Protein AF-0000000066278705 (afdb_homodimer)

InterPro domains:
  IPR013046 Phage baseplate assembly protein V/Gp45 [TIGR01644] (11-176)
  IPR014462 Phage-associated protein Gp45 [PIRSF012337] (1-181)
  IPR053861 Bacteriophage Mu Gp45, N-terminal [PF06890] (21-86)

Foldseek 3Di:
DVVVCVVCVVVVVLVVQFKFKWKFDDWDPPDPFIWTWTQTPVRDTDGRAGEDDDPPDDDTDPIFMFIWGAVVSDPNHIHTDDGDHPVQDDDDADPPKDWDADSVGFIWIDHPPGDTDGDDPDDDDDDPDDDDDDPDDDDDDPDDDDPDDDDDPDDDDDPFDADVNATPVDWDDPDDPDDTDD/DVVVCVVCVVVVVLVVQFKFKWKFDDWDPPDPFIFTWTQTPVRDTDGRAGEDDDPPDDDTDPIFMFIWGDVVSDPNHIHTDDGDHPVQDDDDADPPKDWDADSVGFIWIDHPPRDTDGDDDDDDDDDPDDDDDDPDDDDDDPDDDDPDDDDDPDDDDDPFDADVNATPVDHDDDPDDDDDDD

Sequence (364 aa):
MQAINRIIAPLKRGLQLLVSRAVVSVVNDAYARQNLQLRLQSEEVADDVERFQNYGHYSVPKAGEAIVVSVGGKRSHLVAVVVDDKSVRPAGLIAGDSVLYHLEGHQLRLTENGEAILSCKKFTIETDTLDCSAQQITFDSPQTTFTGNVDIMGISTATDHQSSGISGKNHDHEERVGKPVPMQAINRIIAPLKRGLQLLVSRAVVSVVNDAYARQNLQLRLQSEEVADDVERFQNYGHYSVPKAGEAIVVSVGGKRSHLVAVVVDDKSVRPAGLIAGDSVLYHLEGHQLRLTENGEAILSCKKFTIETDTLDCSAQQITFDSPQTTFTGNVDIMGISTATDHQSSGISGKNHDHEERVGKPVP

Radius of gyration: 30.63 Å; Cα contacts (8 Å, |Δi|>4): 787; chains: 2; bounding box: 36×111×56 Å

pLDDT: mean 93.61, std 9.92, range [48.94, 98.94]

Secondary structure (DSSP, 8-state):
-HHHHHHHHHHHHHHHTSEEEEEEEEEE-SSSS-EEEEEETTS-EEEEEEEP--TTEEE--SS-EEEEEEGGG-GGGEEEEEEE-TTS---S--TT-EEEE-TTS-EEEEETTTEEEEE-SEEEEE-SEEEEE-SEEEEE-S-EEESSEEEESS-EEEEEEEETTEETTT-B--SSS-PPB-/-HHHHHHHHHHHHHHHTSEEEEEEEEEE-SSSS-EEEEEETTS-EEEEEEEP--TT-----SS-EEEEEEGGG-TTSEEEEEEE-TTS---S--TT-EEEE-TTS-EEEEETTTEEEEE-SEEEEE-SEEEEE-S-EEE--SEEEESS-EEEEEEEEES--EETTEETTT---SS-------

Organism: Haemophilus influenzae (strain ATCC 51907 / DSM 11121 / KW20 / Rd) (NCBI:txid71421)

Nearest PDB structures (foldseek):
  4s37-assembly3_G  TM=6.098E-01  e=6.909E-05  Pseudomonas aeruginosa
  3vto-assembly2_Q  TM=4.516E-01  e=4.448E-04  Muvirus mu
  3vto-assembly2_P  TM=4.626E-01  e=1.037E-03  Muvirus mu
  2oqk-assembly1_A  TM=7.082E-01  e=3.669E-01  Cryptosporidium parvum Iowa II
  1o7l-assembly1_B  TM=2.445E-01  e=1.344E+00  Escherichia coli

Solvent-accessible surface area (backbone atoms only — not comparable to full-atom values): 20310 Å² total; per-residue (Å²): 112,68,68,59,48,64,66,46,46,62,55,52,51,41,60,62,57,28,56,41,60,28,37,46,73,42,72,43,74,84,52,71,54,37,25,27,30,32,40,34,85,86,70,43,74,45,70,74,26,38,45,53,45,43,47,49,45,51,71,32,61,77,55,37,36,31,42,31,36,15,39,48,47,30,79,90,43,44,34,30,67,45,76,47,44,83,89,49,54,89,76,91,75,58,94,86,49,35,72,52,60,24,66,89,65,30,32,42,37,39,43,79,93,83,40,73,47,78,48,61,76,40,79,46,78,49,55,79,40,80,46,77,48,55,80,40,77,44,79,50,44,91,42,74,44,65,75,36,51,75,46,60,69,42,57,77,45,50,72,30,50,22,12,67,79,29,40,61,69,72,22,33,23,65,100,47,51,36,48,52,36,110,111,68,69,58,49,65,66,44,48,62,56,53,50,42,49,30,55,29,27,39,59,28,38,46,74,43,71,43,73,84,54,98,57,38,24,27,29,32,39,33,84,87,68,43,74,45,69,74,27,40,48,57,70,59,87,79,56,85,69,82,63,90,54,35,38,29,44,32,36,22,53,93,62,30,82,91,41,44,36,31,65,39,41,24,37,58,90,50,55,90,76,90,77,51,74,35,22,29,31,44,45,44,76,90,65,38,32,42,37,33,42,81,86,35,29,36,40,37,39,41,63,68,47,77,46,82,41,62,66,46,80,45,79,39,81,65,44,75,47,86,41,73,66,45,77,40,81,46,66,42,81,40,86,50,73,46,75,39,80,58,48,60,64,93,81,45,40,57,43,64,37,65,40,87,80,67,51,52,52,76,71,135

Structure (mmCIF, N/CA/C/O backbone):
data_AF-0000000066278705-model_v1
#
loop_
_entity.id
_entity.type
_entity.pdbx_description
1 polymer 'Mu-like prophage FluMu protein gp45'
#
loop_
_atom_site.group_PDB
_atom_site.id
_atom_site.type_symbol
_atom_site.label_atom_id
_atom_site.label_alt_id
_atom_site.label_comp_id
_atom_site.label_asym_id
_atom_site.label_entity_id
_atom_site.label_seq_id
_atom_site.pdbx_PDB_ins_code
_atom_site.Cartn_x
_atom_site.Cartn_y
_atom_site.Cartn_z
_atom_site.occupancy
_atom_site.B_iso_or_equiv
_atom_site.auth_seq_id
_atom_site.auth_comp_id
_atom_site.auth_asym_id
_atom_site.auth_atom_id
_atom_site.pdbx_PDB_model_num
ATOM 1 N N . MET A 1 1 ? 13.57 -52.906 -18.828 1 69.31 1 MET A N 1
ATOM 2 C CA . MET A 1 1 ? 13.875 -51.719 -18.031 1 69.31 1 MET A CA 1
ATOM 3 C C . MET A 1 1 ? 13.852 -50.469 -18.891 1 69.31 1 MET A C 1
ATOM 5 O O . MET A 1 1 ? 13.266 -49.438 -18.5 1 69.31 1 MET A O 1
ATOM 9 N N . GLN A 1 2 ? 14.227 -50.625 -20.219 1 79.19 2 GLN A N 1
ATOM 10 C CA . GLN A 1 2 ? 14.289 -49.5 -21.141 1 79.19 2 GLN A CA 1
ATOM 11 C C . GLN A 1 2 ? 12.891 -49.062 -21.562 1 79.19 2 GLN A C 1
ATOM 13 O O . GLN A 1 2 ? 12.609 -47.875 -21.656 1 79.19 2 GLN A O 1
ATOM 18 N N . ALA A 1 3 ? 12 -50 -21.703 1 82.31 3 ALA A N 1
ATOM 19 C CA . ALA A 1 3 ? 10.641 -49.688 -22.141 1 82.31 3 ALA A CA 1
ATOM 20 C C . ALA A 1 3 ? 9.875 -48.938 -21.047 1 82.31 3 ALA A C 1
ATOM 22 O O . ALA A 1 3 ? 9.148 -47.969 -21.344 1 82.31 3 ALA A O 1
ATOM 23 N N . ILE A 1 4 ? 10.148 -49.344 -19.797 1 82.62 4 ILE A N 1
ATOM 24 C CA . ILE A 1 4 ? 9.477 -48.688 -18.688 1 82.62 4 ILE A CA 1
ATOM 25 C C . ILE A 1 4 ? 9.969 -47.219 -18.578 1 82.62 4 ILE A C 1
ATOM 27 O O . ILE A 1 4 ? 9.164 -46.312 -18.375 1 82.62 4 ILE A O 1
ATOM 31 N N . ASN A 1 5 ? 11.234 -47.062 -18.797 1 85.69 5 ASN A N 1
ATOM 32 C CA . ASN A 1 5 ? 11.82 -45.719 -18.734 1 85.69 5 ASN A CA 1
ATOM 33 C C . ASN A 1 5 ? 11.234 -44.812 -19.797 1 85.69 5 ASN A C 1
ATOM 35 O O . ASN A 1 5 ? 11 -43.625 -19.547 1 85.69 5 ASN A O 1
ATOM 39 N N . ARG A 1 6 ? 10.938 -45.312 -20.906 1 87.62 6 ARG A N 1
ATOM 40 C CA . ARG A 1 6 ? 10.398 -44.531 -22.016 1 87.62 6 ARG A CA 1
ATOM 41 C C . ARG A 1 6 ? 8.984 -44.031 -21.703 1 87.62 6 ARG A C 1
ATOM 43 O O . ARG A 1 6 ? 8.586 -42.969 -22.109 1 87.62 6 ARG A O 1
ATOM 50 N N . ILE A 1 7 ? 8.289 -44.812 -20.953 1 84.44 7 ILE A N 1
ATOM 51 C CA . ILE A 1 7 ? 6.895 -44.5 -20.656 1 84.44 7 ILE A CA 1
ATOM 52 C C . ILE A 1 7 ? 6.82 -43.531 -19.484 1 84.44 7 ILE A C 1
ATOM 54 O O . ILE A 1 7 ? 5.953 -42.656 -19.469 1 84.44 7 ILE A O 1
ATOM 58 N N . ILE A 1 8 ? 7.738 -43.531 -18.656 1 89.88 8 ILE A N 1
ATOM 59 C CA . ILE A 1 8 ? 7.672 -42.719 -17.438 1 89.88 8 ILE A CA 1
ATOM 60 C C . ILE A 1 8 ? 8.398 -41.406 -17.641 1 89.88 8 ILE A C 1
ATOM 62 O O . ILE A 1 8 ? 8.148 -40.438 -16.938 1 89.88 8 ILE A O 1
ATOM 66 N N . ALA A 1 9 ? 9.258 -41.312 -18.641 1 90.31 9 ALA A N 1
ATOM 67 C CA . ALA A 1 9 ? 10.117 -40.156 -18.891 1 90.31 9 ALA A CA 1
ATOM 68 C C . ALA A 1 9 ? 9.289 -38.875 -19.078 1 90.31 9 ALA A C 1
ATOM 70 O O . ALA A 1 9 ? 9.57 -37.844 -18.484 1 90.31 9 ALA A O 1
ATOM 71 N N . PRO A 1 10 ? 8.211 -38.969 -19.938 1 88.56 10 PRO A N 1
ATOM 72 C CA . PRO A 1 10 ? 7.426 -37.75 -20.109 1 88.56 10 PRO A CA 1
ATOM 73 C C . PRO A 1 10 ? 6.762 -37.281 -18.828 1 88.56 10 PRO A C 1
ATOM 75 O O . PRO A 1 10 ? 6.613 -36.094 -18.594 1 88.56 10 PRO A O 1
ATOM 78 N N . LEU A 1 11 ? 6.324 -38.156 -17.969 1 90.81 11 LEU A N 1
ATOM 79 C CA . LEU A 1 11 ? 5.707 -37.812 -16.688 1 90.81 11 LEU A CA 1
ATOM 80 C C . LEU A 1 11 ? 6.73 -37.188 -15.75 1 90.81 11 LEU A C 1
ATOM 82 O O . LEU A 1 11 ? 6.414 -36.219 -15.039 1 90.81 11 LEU A O 1
ATOM 86 N N . LYS A 1 12 ? 7.887 -37.75 -15.727 1 91.88 12 LYS A N 1
ATOM 87 C CA . LYS A 1 12 ? 8.961 -37.188 -14.922 1 91.88 12 LYS A CA 1
ATOM 88 C C . LYS A 1 12 ? 9.289 -35.75 -15.367 1 91.88 12 LYS A C 1
ATOM 90 O O . LYS A 1 12 ? 9.453 -34.875 -14.531 1 91.88 12 LYS A O 1
ATOM 95 N N . ARG A 1 13 ? 9.344 -35.594 -16.656 1 90.25 13 ARG A N 1
ATOM 96 C CA . ARG A 1 13 ? 9.633 -34.281 -17.188 1 90.25 13 ARG A CA 1
ATOM 97 C C . ARG A 1 13 ? 8.523 -33.281 -16.844 1 90.25 13 ARG A C 1
ATOM 99 O O . ARG A 1 13 ? 8.789 -32.125 -16.5 1 90.25 13 ARG A O 1
ATOM 106 N N . GLY A 1 14 ? 7.234 -33.781 -16.984 1 90.75 14 GLY A N 1
ATOM 107 C CA . GLY A 1 14 ? 6.105 -32.938 -16.609 1 90.75 14 GLY A CA 1
ATOM 108 C C . GLY A 1 14 ? 6.16 -32.469 -15.172 1 90.75 14 GLY A C 1
ATOM 109 O O . GLY A 1 14 ? 5.879 -31.297 -14.883 1 90.75 14 GLY A O 1
ATOM 110 N N . LEU A 1 15 ? 6.539 -33.312 -14.367 1 92.94 15 LEU A N 1
ATOM 111 C CA . LEU A 1 15 ? 6.652 -33 -12.945 1 92.94 15 LEU A CA 1
ATOM 112 C C . LEU A 1 15 ? 7.777 -31.984 -12.711 1 92.94 15 LEU A C 1
ATOM 114 O O . LEU A 1 15 ? 7.617 -31.047 -11.945 1 92.94 15 LEU A O 1
ATOM 118 N N . GLN A 1 16 ? 8.867 -32.156 -13.414 1 92.06 16 GLN A N 1
ATOM 119 C CA . GLN A 1 16 ? 10.023 -31.281 -13.258 1 92.06 16 GLN A CA 1
ATOM 120 C C . GLN A 1 16 ? 9.719 -29.859 -13.742 1 92.06 16 GLN A C 1
ATOM 122 O O . GLN A 1 16 ? 10.297 -28.891 -13.25 1 92.06 16 GLN A O 1
ATOM 127 N N . LEU A 1 17 ? 8.758 -29.781 -14.633 1 92.38 17 LEU A N 1
ATOM 128 C CA . LEU A 1 17 ? 8.508 -28.5 -15.281 1 92.38 17 LEU A CA 1
ATOM 129 C C . LEU A 1 17 ? 7.305 -27.812 -14.664 1 92.38 17 LEU A C 1
ATOM 131 O O . LEU A 1 17 ? 6.949 -26.703 -15.07 1 92.38 17 LEU A O 1
ATOM 135 N N . LEU A 1 18 ? 6.797 -28.391 -13.656 1 95.31 18 LEU A N 1
ATOM 136 C CA . LEU A 1 18 ? 5.582 -27.875 -13.039 1 95.31 18 LEU A CA 1
ATOM 137 C C . LEU A 1 18 ? 5.855 -26.531 -12.352 1 95.31 18 LEU A C 1
ATOM 139 O O . LEU A 1 18 ? 5.023 -25.625 -12.406 1 95.31 18 LEU A O 1
ATOM 143 N N . VAL A 1 19 ? 6.945 -26.438 -11.695 1 96.56 19 VAL A N 1
ATOM 144 C CA . VAL A 1 19 ? 7.383 -25.234 -11 1 96.56 19 VAL A CA 1
ATOM 145 C C . VAL A 1 19 ? 8.797 -24.859 -11.445 1 96.56 19 VAL A C 1
ATOM 147 O O . VAL A 1 19 ? 9.695 -25.703 -11.438 1 96.56 19 VAL A O 1
ATOM 150 N N . SER A 1 20 ? 8.953 -23.609 -11.82 1 96.31 20 SER A N 1
ATOM 151 C CA . SER A 1 20 ? 10.258 -23.156 -12.305 1 96.31 20 SER A CA 1
ATOM 152 C C . SER A 1 20 ? 10.641 -21.812 -11.703 1 96.31 20 SER A C 1
ATOM 154 O O . SER A 1 20 ? 9.773 -21.016 -11.359 1 96.31 20 SER A O 1
ATOM 156 N N . ARG A 1 21 ? 11.883 -21.688 -11.547 1 97 21 ARG A N 1
ATOM 157 C CA . ARG A 1 21 ? 12.453 -20.375 -11.273 1 97 21 ARG A CA 1
ATOM 158 C C . ARG A 1 21 ? 12.875 -19.688 -12.562 1 97 21 ARG A C 1
ATOM 160 O O . ARG A 1 21 ? 13.344 -20.328 -13.492 1 97 21 ARG A O 1
ATOM 167 N N . ALA A 1 22 ? 12.703 -18.406 -12.609 1 98 22 ALA A N 1
ATOM 168 C CA . ALA A 1 22 ? 13.031 -17.656 -13.828 1 98 22 ALA A CA 1
ATOM 169 C C . ALA A 1 22 ? 13.547 -16.266 -13.484 1 98 22 ALA A C 1
ATOM 171 O O . ALA A 1 22 ? 13.305 -15.758 -12.391 1 98 22 ALA A O 1
ATOM 172 N N . VAL A 1 23 ? 14.242 -15.672 -14.375 1 98.12 23 VAL A N 1
ATOM 173 C CA . VAL A 1 23 ? 14.688 -14.289 -14.266 1 98.12 23 VAL A CA 1
ATOM 174 C C . VAL A 1 23 ? 13.789 -13.391 -15.109 1 98.12 23 VAL A C 1
ATOM 176 O O . VAL A 1 23 ? 13.484 -13.711 -16.266 1 98.12 23 VAL A O 1
ATOM 179 N N . VAL A 1 24 ? 13.391 -12.312 -14.531 1 98.25 24 VAL A N 1
ATOM 180 C CA . VAL A 1 24 ? 12.523 -11.367 -15.242 1 98.25 24 VAL A CA 1
ATOM 181 C C . VAL A 1 24 ? 13.367 -10.508 -16.188 1 98.25 24 VAL A C 1
ATOM 183 O O . VAL A 1 24 ? 14.281 -9.812 -15.758 1 98.25 24 VAL A O 1
ATOM 186 N N . SER A 1 25 ? 12.953 -10.484 -17.422 1 97.5 25 SER A N 1
ATOM 187 C CA . SER A 1 25 ? 13.68 -9.695 -18.422 1 97.5 25 SER A CA 1
ATOM 188 C C . SER A 1 25 ? 12.891 -8.445 -18.812 1 97.5 25 SER A C 1
ATOM 190 O O . SER A 1 25 ? 13.484 -7.406 -19.109 1 97.5 25 SER A O 1
ATOM 192 N N . VAL A 1 26 ? 11.656 -8.602 -18.984 1 97.62 26 VAL A N 1
ATOM 193 C CA . VAL A 1 26 ? 10.781 -7.5 -19.375 1 97.62 26 VAL A CA 1
ATOM 194 C C . VAL A 1 26 ? 9.492 -7.555 -18.562 1 97.62 26 VAL A C 1
ATOM 196 O O . VAL A 1 26 ? 8.961 -8.641 -18.297 1 97.62 26 VAL A O 1
ATOM 199 N N . VAL A 1 27 ? 9.047 -6.418 -18.141 1 98.19 27 VAL A N 1
ATOM 200 C CA . VAL A 1 27 ? 7.742 -6.27 -17.5 1 98.19 27 VAL A CA 1
ATOM 201 C C . VAL A 1 27 ? 6.84 -5.395 -18.375 1 98.19 27 VAL A C 1
ATOM 203 O O . VAL A 1 27 ? 7.176 -4.246 -18.672 1 98.19 27 VAL A O 1
ATOM 206 N N . ASN A 1 28 ? 5.754 -5.949 -18.781 1 97.69 28 ASN A N 1
ATOM 207 C CA . ASN A 1 28 ? 4.738 -5.223 -19.547 1 97.69 28 ASN A CA 1
ATOM 208 C C . ASN A 1 28 ? 3.467 -5.016 -18.719 1 97.69 28 ASN A C 1
ATOM 210 O O . ASN A 1 28 ? 2.699 -5.957 -18.516 1 97.69 28 ASN A O 1
ATOM 214 N N . ASP A 1 29 ? 3.197 -3.791 -18.344 1 97.31 29 ASP A N 1
ATOM 215 C CA . ASP A 1 29 ? 2.062 -3.488 -17.484 1 97.31 29 ASP A CA 1
ATOM 216 C C . ASP A 1 29 ? 0.939 -2.812 -18.266 1 97.31 29 ASP A C 1
ATOM 218 O O . ASP A 1 29 ? 0.098 -2.123 -17.688 1 97.31 29 ASP A O 1
ATOM 222 N N . ALA A 1 30 ? 0.901 -2.92 -19.547 1 95.06 30 ALA A N 1
ATOM 223 C CA . ALA A 1 30 ? -0.051 -2.199 -20.391 1 95.06 30 ALA A CA 1
ATOM 224 C C . ALA A 1 30 ? -1.344 -2.99 -20.562 1 95.06 30 ALA A C 1
ATOM 226 O O . ALA A 1 30 ? -2.373 -2.436 -20.953 1 95.06 30 ALA A O 1
ATOM 227 N N . TYR A 1 31 ? -1.34 -4.266 -20.25 1 94.12 31 TYR A N 1
ATOM 228 C CA . TYR A 1 31 ? -2.496 -5.121 -20.484 1 94.12 31 TYR A CA 1
ATOM 229 C C . TYR A 1 31 ? -3.375 -5.207 -19.234 1 94.12 31 TYR A C 1
ATOM 231 O O . TYR A 1 31 ? -3.074 -4.586 -18.219 1 94.12 31 TYR A O 1
ATOM 239 N N . ALA A 1 32 ? -4.469 -5.93 -19.406 1 94.06 32 ALA A N 1
ATOM 240 C CA . ALA A 1 32 ? -5.375 -6.117 -18.281 1 94.06 32 ALA A CA 1
ATOM 241 C C . ALA A 1 32 ? -4.668 -6.801 -17.109 1 94.06 32 ALA A C 1
ATOM 243 O O . ALA A 1 32 ? -4.977 -6.535 -15.945 1 94.06 32 ALA A O 1
ATOM 244 N N . ARG A 1 33 ? -3.826 -7.688 -17.438 1 96.44 33 ARG A N 1
ATOM 245 C CA . ARG A 1 33 ? -2.916 -8.281 -16.469 1 96.44 33 ARG A CA 1
ATOM 246 C C . ARG A 1 33 ? -1.463 -8.023 -16.844 1 96.44 33 ARG A C 1
ATOM 248 O O . ARG A 1 33 ? -1.124 -7.988 -18.031 1 96.44 33 ARG A O 1
ATOM 255 N N . GLN A 1 34 ? -0.625 -7.895 -15.836 1 97.81 34 GLN A N 1
ATOM 256 C CA . GLN A 1 34 ? 0.802 -7.719 -16.078 1 97.81 34 GLN A CA 1
ATOM 257 C C . GLN A 1 34 ? 1.409 -8.961 -16.719 1 97.81 34 GLN A C 1
ATOM 259 O O . GLN A 1 34 ? 1.152 -10.086 -16.281 1 97.81 34 GLN A O 1
ATOM 264 N N . ASN A 1 35 ? 2.186 -8.711 -17.766 1 98.19 35 ASN A N 1
ATOM 265 C CA . ASN A 1 35 ? 2.885 -9.797 -18.438 1 98.19 35 ASN A CA 1
ATOM 266 C C . ASN A 1 35 ? 4.398 -9.664 -18.297 1 98.19 35 ASN A C 1
ATOM 268 O O . ASN A 1 35 ? 4.934 -8.555 -18.312 1 98.19 35 ASN A O 1
ATOM 272 N N . LEU A 1 36 ? 5.027 -10.828 -18.266 1 98.5 36 LEU A N 1
ATOM 273 C CA . LEU A 1 36 ? 6.477 -10.859 -18.109 1 98.5 36 LEU A CA 1
ATOM 274 C C . LEU A 1 36 ? 7.137 -11.617 -19.25 1 98.5 36 LEU A C 1
ATOM 276 O O . LEU A 1 36 ? 6.559 -12.562 -19.797 1 98.5 36 LEU A O 1
ATOM 280 N N . GLN A 1 37 ? 8.25 -11.148 -19.672 1 98.25 37 GLN A N 1
ATOM 281 C CA . GLN A 1 37 ? 9.211 -12 -20.359 1 98.25 37 GLN A CA 1
ATOM 282 C C . GLN A 1 37 ? 10.219 -12.594 -19.375 1 98.25 37 GLN A C 1
ATOM 284 O O . GLN A 1 37 ? 10.859 -11.867 -18.609 1 98.25 37 GLN A O 1
ATOM 289 N N . LEU A 1 38 ? 10.352 -13.945 -19.406 1 98.12 38 LEU A N 1
ATOM 290 C CA . LEU A 1 38 ? 11.148 -14.656 -18.406 1 98.12 38 LEU A CA 1
ATOM 291 C C . LEU A 1 38 ? 12.219 -15.508 -19.078 1 98.12 38 LEU A C 1
ATOM 293 O O . LEU A 1 38 ? 11.977 -16.109 -20.125 1 98.12 38 LEU A O 1
ATOM 297 N N . ARG A 1 39 ? 13.336 -15.531 -18.453 1 97.56 39 ARG A N 1
ATOM 298 C CA . ARG A 1 39 ? 14.367 -16.5 -18.797 1 97.56 39 ARG A CA 1
ATOM 299 C C . ARG A 1 39 ? 14.375 -17.672 -17.812 1 97.56 39 ARG A C 1
ATOM 301 O O . ARG A 1 39 ? 14.641 -17.484 -16.625 1 97.56 39 ARG A O 1
ATOM 308 N N . LEU A 1 40 ? 14.148 -18.812 -18.391 1 93.62 40 LEU A N 1
ATOM 309 C CA . LEU A 1 40 ? 14.062 -20.016 -17.562 1 93.62 40 LEU A CA 1
ATOM 310 C C . LEU A 1 40 ? 15.414 -20.734 -17.516 1 93.62 40 LEU A C 1
ATOM 312 O O . LEU A 1 40 ? 16.375 -20.312 -18.172 1 93.62 40 LEU A O 1
ATOM 316 N N . GLN A 1 41 ? 15.641 -21.688 -16.594 1 82.12 41 GLN A N 1
ATOM 317 C CA . GLN A 1 41 ? 16.906 -22.375 -16.328 1 82.12 41 GLN A CA 1
ATOM 318 C C . GLN A 1 41 ? 17.484 -22.969 -17.609 1 82.12 41 GLN A C 1
ATOM 320 O O . GLN A 1 41 ? 18.688 -22.906 -17.844 1 82.12 41 GLN A O 1
ATOM 325 N N . SER A 1 42 ? 16.734 -23.516 -18.5 1 77 42 SER A N 1
ATOM 326 C CA . SER A 1 42 ? 17.266 -24.125 -19.703 1 77 42 SER A CA 1
ATOM 327 C C . SER A 1 42 ? 17.5 -23.078 -20.797 1 77 42 SER A C 1
ATOM 329 O O . SER A 1 42 ? 17.625 -23.406 -21.969 1 77 42 SER A O 1
ATOM 331 N N . GLU A 1 43 ? 17.531 -21.859 -20.406 1 80.69 43 GLU A N 1
ATOM 332 C CA . GLU A 1 43 ? 17.75 -20.734 -21.312 1 80.69 43 GLU A CA 1
ATOM 333 C C . GLU A 1 43 ? 16.562 -20.516 -22.234 1 80.69 43 GLU A C 1
ATOM 335 O O . GLU A 1 43 ? 16.688 -19.844 -23.266 1 80.69 43 GLU A O 1
ATOM 340 N N . GLU A 1 44 ? 15.586 -21.203 -21.859 1 90.75 44 GLU A N 1
ATOM 341 C CA . GLU A 1 44 ? 14.32 -20.953 -22.562 1 90.75 44 GLU A CA 1
ATOM 342 C C . GLU A 1 44 ? 13.742 -19.594 -22.188 1 90.75 44 GLU A C 1
ATOM 344 O O . GLU A 1 44 ? 13.797 -19.188 -21.031 1 90.75 44 GLU A O 1
ATOM 349 N N . VAL A 1 45 ? 13.289 -18.875 -23.297 1 95.19 45 VAL A N 1
ATOM 350 C CA . VAL A 1 45 ? 12.633 -17.594 -23.062 1 95.19 45 VAL A CA 1
ATOM 351 C C . VAL A 1 45 ? 11.117 -17.75 -23.172 1 95.19 45 VAL A C 1
ATOM 353 O O . VAL A 1 45 ? 10.617 -18.344 -24.141 1 95.19 45 VAL A O 1
ATOM 356 N N . ALA A 1 46 ? 10.43 -17.453 -22.156 1 96.44 46 ALA A N 1
ATOM 357 C CA . ALA A 1 46 ? 8.969 -17.453 -22.172 1 96.44 46 ALA A CA 1
ATOM 358 C C . ALA A 1 46 ? 8.43 -16.016 -22.219 1 96.44 46 ALA A C 1
ATOM 360 O O . ALA A 1 46 ? 8.758 -15.195 -21.359 1 96.44 46 ALA A O 1
ATOM 361 N N . ASP A 1 47 ? 7.59 -15.797 -23.172 1 96.38 47 ASP A N 1
ATOM 362 C CA . ASP A 1 47 ? 7 -14.477 -23.344 1 96.38 47 ASP A CA 1
ATOM 363 C C . ASP A 1 47 ? 5.543 -14.461 -22.891 1 96.38 47 ASP A C 1
ATOM 365 O O . ASP A 1 47 ? 4.91 -15.516 -22.781 1 96.38 47 ASP A O 1
ATOM 369 N N . ASP A 1 48 ? 5.047 -13.266 -22.5 1 97.06 48 ASP A N 1
ATOM 370 C CA . ASP A 1 48 ? 3.646 -13.016 -22.188 1 97.06 48 ASP A CA 1
ATOM 371 C C . ASP A 1 48 ? 3.17 -13.914 -21.047 1 97.06 48 ASP A C 1
ATOM 373 O O . ASP A 1 48 ? 2.064 -14.453 -21.094 1 97.06 48 ASP A O 1
ATOM 377 N N . VAL A 1 49 ? 4.066 -14.133 -20.125 1 98.19 49 VAL A N 1
ATOM 378 C CA . VAL A 1 49 ? 3.674 -14.859 -18.922 1 98.19 49 VAL A CA 1
ATOM 379 C C . VAL A 1 49 ? 2.873 -13.938 -18 1 98.19 49 VAL A C 1
ATOM 381 O O . VAL A 1 49 ? 3.381 -12.906 -17.547 1 98.19 49 VAL A O 1
ATOM 384 N N . GLU A 1 50 ? 1.655 -14.367 -17.75 1 98.38 50 GLU A N 1
ATOM 385 C CA . GLU A 1 50 ? 0.834 -13.547 -16.875 1 98.38 50 GLU A CA 1
ATOM 386 C C . GLU A 1 50 ? 1.354 -13.594 -15.438 1 98.38 50 GLU A C 1
ATOM 388 O O . GLU A 1 50 ? 1.733 -14.656 -14.938 1 98.38 50 GLU A O 1
ATOM 393 N N . ARG A 1 51 ? 1.38 -12.422 -14.828 1 98.56 51 ARG A N 1
ATOM 394 C CA . ARG A 1 51 ? 1.679 -12.367 -13.406 1 98.56 51 ARG A CA 1
ATOM 395 C C . ARG A 1 51 ? 0.411 -12.141 -12.586 1 98.56 51 ARG A C 1
ATOM 397 O O . ARG A 1 51 ? -0.258 -11.117 -12.742 1 98.56 51 ARG A O 1
ATOM 404 N N . PHE A 1 52 ? 0.109 -13.086 -11.766 1 98.38 52 PHE A N 1
ATOM 405 C CA . PHE A 1 52 ? -0.992 -12.953 -10.82 1 98.38 52 PHE A CA 1
ATOM 406 C C . PHE A 1 52 ? -0.521 -12.289 -9.531 1 98.38 52 PHE A C 1
ATOM 408 O O . PHE A 1 52 ? 0.485 -12.695 -8.953 1 98.38 52 PHE A O 1
ATOM 415 N N . GLN A 1 53 ? -1.21 -11.273 -9.156 1 98 53 GLN A N 1
ATOM 416 C CA . GLN A 1 53 ? -0.922 -10.578 -7.902 1 98 53 GLN A CA 1
ATOM 417 C C . GLN A 1 53 ? -2.146 -10.555 -6.992 1 98 53 GLN A C 1
ATOM 419 O O . GLN A 1 53 ? -3.268 -10.344 -7.457 1 98 53 GLN A O 1
ATOM 424 N N . ASN A 1 54 ? -1.937 -10.766 -5.734 1 98 54 ASN A N 1
ATOM 425 C CA . ASN A 1 54 ? -3.064 -10.75 -4.805 1 98 54 ASN A CA 1
ATOM 426 C C . ASN A 1 54 ? -3.807 -9.414 -4.852 1 98 54 ASN A C 1
ATOM 428 O O . ASN A 1 54 ? -3.182 -8.359 -4.906 1 98 54 ASN A O 1
ATOM 432 N N . TYR A 1 55 ? -5.098 -9.531 -4.797 1 98.31 55 TYR A N 1
ATOM 433 C CA . TYR A 1 55 ? -5.938 -8.336 -4.691 1 98.31 55 TYR A CA 1
ATOM 434 C C . TYR A 1 55 ? -5.512 -7.477 -3.508 1 98.31 55 TYR A C 1
ATOM 436 O O . TYR A 1 55 ? -5.219 -7.992 -2.428 1 98.31 55 TYR A O 1
ATOM 444 N N . GLY A 1 56 ? -5.488 -6.148 -3.811 1 98.19 56 GLY A N 1
ATOM 445 C CA . GLY A 1 56 ? -5.238 -5.188 -2.75 1 98.19 56 GLY A CA 1
ATOM 446 C C . GLY A 1 56 ? -3.824 -4.629 -2.771 1 98.19 56 GLY A C 1
ATOM 447 O O . GLY A 1 56 ? -3.555 -3.584 -2.178 1 98.19 56 GLY A O 1
ATOM 448 N N . HIS A 1 57 ? -2.932 -5.355 -3.262 1 98.12 57 HIS A N 1
ATOM 449 C CA . HIS A 1 57 ? -1.568 -4.887 -3.484 1 98.12 57 HIS A CA 1
ATOM 450 C C . HIS A 1 57 ? -1.128 -5.141 -4.922 1 98.12 57 HIS A C 1
ATOM 452 O O . HIS A 1 57 ? -1.396 -6.203 -5.48 1 98.12 57 HIS A O 1
ATOM 458 N N . TYR A 1 58 ? -0.506 -4.152 -5.547 1 98.06 58 TYR A N 1
ATOM 459 C CA . TYR A 1 58 ? -0.035 -4.262 -6.922 1 98.06 58 TYR A CA 1
ATOM 460 C C . TYR A 1 58 ? 1.32 -3.586 -7.09 1 98.06 58 TYR A C 1
ATOM 462 O O . TYR A 1 58 ? 1.561 -2.516 -6.527 1 98.06 58 TYR A O 1
ATOM 470 N N . SER A 1 59 ? 2.207 -4.203 -7.824 1 98.31 59 SER A N 1
ATOM 471 C CA . SER A 1 59 ? 3.527 -3.617 -8.031 1 98.31 59 SER A CA 1
ATOM 472 C C . SER A 1 59 ? 4.02 -3.848 -9.453 1 98.31 59 SER A C 1
ATOM 474 O O . SER A 1 59 ? 3.494 -4.707 -10.164 1 98.31 59 SER A O 1
ATOM 476 N N . VAL A 1 60 ? 4.949 -3.039 -9.891 1 98.69 60 VAL A N 1
ATOM 477 C CA . VAL A 1 60 ? 5.625 -3.156 -11.172 1 98.69 60 VAL A CA 1
ATOM 478 C C . VAL A 1 60 ? 7.133 -3.252 -10.961 1 98.69 60 VAL A C 1
ATOM 480 O O . VAL A 1 60 ? 7.824 -2.232 -10.883 1 98.69 60 VAL A O 1
ATOM 483 N N . PRO A 1 61 ? 7.641 -4.438 -10.875 1 98 61 PRO A N 1
ATOM 484 C CA . PRO A 1 61 ? 9.086 -4.566 -10.664 1 98 61 PRO A CA 1
ATOM 485 C C . PRO A 1 61 ? 9.898 -4.148 -11.883 1 98 61 PRO A C 1
ATOM 487 O O . PRO A 1 61 ? 9.422 -4.25 -13.016 1 98 61 PRO A O 1
ATOM 490 N N . LYS A 1 62 ? 11.047 -3.666 -11.648 1 97.06 62 LYS A N 1
ATOM 491 C CA . LYS A 1 62 ? 11.977 -3.363 -12.734 1 97.06 62 LYS A CA 1
ATOM 492 C C . LYS A 1 62 ? 12.727 -4.617 -13.188 1 97.06 62 LYS A C 1
ATOM 494 O O . LYS A 1 62 ? 13.055 -4.758 -14.367 1 97.06 62 LYS A O 1
ATOM 499 N N . ALA A 1 63 ? 13.039 -5.438 -12.281 1 96.94 63 ALA A N 1
ATOM 500 C CA . ALA A 1 63 ? 13.766 -6.691 -12.453 1 96.94 63 ALA A CA 1
ATOM 501 C C . ALA A 1 63 ? 13.422 -7.684 -11.344 1 96.94 63 ALA A C 1
ATOM 503 O O . ALA A 1 63 ? 12.461 -7.48 -10.602 1 96.94 63 ALA A O 1
ATOM 504 N N . GLY A 1 64 ? 14.156 -8.797 -11.383 1 97.56 64 GLY A N 1
ATOM 505 C CA . GLY A 1 64 ? 14 -9.758 -10.305 1 97.56 64 GLY A CA 1
ATOM 506 C C . GLY A 1 64 ? 13.898 -11.195 -10.797 1 97.56 64 GLY A C 1
ATOM 507 O O . GLY A 1 64 ? 14.266 -11.492 -11.93 1 97.56 64 GLY A O 1
ATOM 508 N N . GLU A 1 65 ? 13.492 -11.992 -9.812 1 98.31 65 GLU A N 1
ATOM 509 C CA . GLU A 1 65 ? 13.266 -13.414 -10.047 1 98.31 65 GLU A CA 1
ATOM 510 C C . GLU A 1 65 ? 11.805 -13.797 -9.797 1 98.31 65 GLU A C 1
ATOM 512 O O . GLU A 1 65 ? 11.141 -13.188 -8.953 1 98.31 65 GLU A O 1
ATOM 517 N N . ALA A 1 66 ? 11.414 -14.797 -10.578 1 98.44 66 ALA A N 1
ATOM 518 C CA . ALA A 1 66 ? 10.016 -15.211 -10.484 1 98.44 66 ALA A CA 1
ATOM 519 C C . ALA A 1 66 ? 9.898 -16.703 -10.219 1 98.44 66 ALA A C 1
ATOM 521 O O . ALA A 1 66 ? 10.75 -17.484 -10.648 1 98.44 66 ALA A O 1
ATOM 522 N N . ILE A 1 67 ? 8.938 -17.109 -9.445 1 98.44 67 ILE A N 1
ATOM 523 C CA . ILE A 1 67 ? 8.453 -18.484 -9.383 1 98.44 67 ILE A CA 1
ATOM 524 C C . ILE A 1 67 ? 7.254 -18.641 -10.312 1 98.44 67 ILE A C 1
ATOM 526 O O . ILE A 1 67 ? 6.277 -17.906 -10.211 1 98.44 67 ILE A O 1
ATOM 530 N N . VAL A 1 68 ? 7.387 -19.641 -11.172 1 98 68 VAL A N 1
ATOM 531 C CA . VAL A 1 68 ? 6.402 -19.844 -12.227 1 98 68 VAL A CA 1
ATOM 532 C C . VAL A 1 68 ? 5.832 -21.25 -12.148 1 98 68 VAL A C 1
ATOM 534 O O . VAL A 1 68 ? 6.566 -22.219 -11.922 1 98 68 VAL A O 1
ATOM 537 N N . VAL A 1 69 ? 4.539 -21.312 -12.438 1 98 69 VAL A N 1
ATOM 538 C CA . VAL A 1 69 ? 3.885 -22.609 -12.414 1 98 69 VAL A CA 1
ATOM 539 C C . VAL A 1 69 ? 3.248 -22.891 -13.773 1 98 69 VAL A C 1
ATOM 541 O O . VAL A 1 69 ? 2.818 -21.969 -14.469 1 98 69 VAL A O 1
ATOM 544 N N . SER A 1 70 ? 3.23 -24.188 -14.117 1 97 70 SER A N 1
ATOM 545 C CA . SER A 1 70 ? 2.584 -24.625 -15.352 1 97 70 SER A CA 1
ATOM 546 C C . SER A 1 70 ? 1.138 -25.047 -15.102 1 97 70 SER A C 1
ATOM 548 O O . SER A 1 70 ? 0.876 -26.141 -14.602 1 97 70 SER A O 1
ATOM 550 N N . VAL A 1 71 ? 0.253 -24.25 -15.516 1 96.19 71 VAL A N 1
ATOM 551 C CA . VAL A 1 71 ? -1.16 -24.547 -15.312 1 96.19 71 VAL A CA 1
ATOM 552 C C . VAL A 1 71 ? -1.571 -25.719 -16.188 1 96.19 71 VAL A C 1
ATOM 554 O O . VAL A 1 71 ? -1.239 -25.766 -17.375 1 96.19 71 VAL A O 1
ATOM 557 N N . GLY A 1 72 ? -2.23 -26.688 -15.57 1 93.56 72 GLY A N 1
ATOM 558 C CA . GLY A 1 72 ? -2.635 -27.875 -16.312 1 93.56 72 GLY A CA 1
ATOM 559 C C . GLY A 1 72 ? -1.464 -28.75 -16.703 1 93.56 72 GLY A C 1
ATOM 560 O O . GLY A 1 72 ? -1.607 -29.641 -17.562 1 93.56 72 GLY A O 1
ATOM 561 N N . GLY A 1 73 ? -0.345 -28.438 -16.25 1 92.88 73 GLY A N 1
ATOM 562 C CA . GLY A 1 73 ? 0.847 -29.203 -16.578 1 92.88 73 GLY A CA 1
ATOM 563 C C . GLY A 1 73 ? 1.416 -28.859 -17.953 1 92.88 73 GLY A C 1
ATOM 564 O O . GLY A 1 73 ? 2.162 -29.641 -18.531 1 92.88 73 GLY A O 1
ATOM 565 N N . LYS A 1 74 ? 1.035 -27.75 -18.469 1 92.19 74 LYS A N 1
ATOM 566 C CA . LYS A 1 74 ? 1.469 -27.344 -19.797 1 92.19 74 LYS A CA 1
ATOM 567 C C . LYS A 1 74 ? 2.404 -26.141 -19.734 1 92.19 74 LYS A C 1
ATOM 569 O O . LYS A 1 74 ? 2.066 -25.125 -19.125 1 92.19 74 LYS A O 1
ATOM 574 N N . ARG A 1 75 ? 3.49 -26.234 -20.406 1 89.88 75 ARG A N 1
ATOM 575 C CA . ARG A 1 75 ? 4.484 -25.156 -20.406 1 89.88 75 ARG A CA 1
ATOM 576 C C . ARG A 1 75 ? 4.012 -23.969 -21.219 1 89.88 75 ARG A C 1
ATOM 578 O O . ARG A 1 75 ? 4.547 -22.859 -21.078 1 89.88 75 ARG A O 1
ATOM 585 N N . SER A 1 76 ? 3.047 -24.25 -22.031 1 92.5 76 SER A N 1
ATOM 586 C CA . SER A 1 76 ? 2.5 -23.141 -22.812 1 92.5 76 SER A CA 1
ATOM 587 C C . SER A 1 76 ? 1.596 -22.25 -21.969 1 92.5 76 SER A C 1
ATOM 589 O O . SER A 1 76 ? 1.224 -21.156 -22.406 1 92.5 76 SER A O 1
ATOM 591 N N . HIS A 1 77 ? 1.269 -22.703 -20.75 1 94.75 77 HIS A N 1
ATOM 592 C CA . HIS A 1 77 ? 0.393 -21.938 -19.875 1 94.75 77 HIS A CA 1
ATOM 593 C C . HIS A 1 77 ? 1.086 -21.625 -18.547 1 94.75 77 HIS A C 1
ATOM 595 O O . HIS A 1 77 ? 0.599 -22 -17.484 1 94.75 77 HIS A O 1
ATOM 601 N N . LEU A 1 78 ? 2.141 -20.844 -18.672 1 97.12 78 LEU A N 1
ATOM 602 C CA . LEU A 1 78 ? 2.895 -20.438 -17.484 1 97.12 78 LEU A CA 1
ATOM 603 C C . LEU A 1 78 ? 2.25 -19.219 -16.812 1 97.12 78 LEU A C 1
ATOM 605 O O . LEU A 1 78 ? 1.765 -18.312 -17.5 1 97.12 78 LEU A O 1
ATOM 609 N N . VAL A 1 79 ? 2.285 -19.234 -15.5 1 98.44 79 VAL A N 1
ATOM 610 C CA . VAL A 1 79 ? 1.854 -18.094 -14.695 1 98.44 79 VAL A CA 1
ATOM 611 C C . VAL A 1 79 ? 2.896 -17.812 -13.617 1 98.44 79 VAL A C 1
ATOM 613 O O . VAL A 1 79 ? 3.414 -18.734 -12.977 1 98.44 79 VAL A O 1
ATOM 616 N N . ALA A 1 80 ? 3.225 -16.547 -13.5 1 98.69 80 ALA A N 1
ATOM 617 C CA . ALA A 1 80 ? 4.082 -16.125 -12.391 1 98.69 80 ALA A CA 1
ATOM 618 C C . ALA A 1 80 ? 3.256 -15.82 -11.148 1 98.69 80 ALA A C 1
ATOM 620 O O . ALA A 1 80 ? 2.332 -15.008 -11.188 1 98.69 80 ALA A O 1
ATOM 621 N N . VAL A 1 81 ? 3.648 -16.422 -10.031 1 98.19 81 VAL A N 1
ATOM 622 C CA . VAL A 1 81 ? 2.834 -16.25 -8.828 1 98.19 81 VAL A CA 1
ATOM 623 C C . VAL A 1 81 ? 3.574 -15.383 -7.816 1 98.19 81 VAL A C 1
ATOM 625 O O . VAL A 1 81 ? 2.961 -14.828 -6.898 1 98.19 81 VAL A O 1
ATOM 628 N N . VAL A 1 82 ? 4.891 -15.32 -7.953 1 97.81 82 VAL A N 1
ATOM 629 C CA . VAL A 1 82 ? 5.695 -14.43 -7.117 1 97.81 82 VAL A CA 1
ATOM 630 C C . VAL A 1 82 ? 6.836 -13.836 -7.941 1 97.81 82 VAL A C 1
ATOM 632 O O . VAL A 1 82 ? 7.477 -14.539 -8.727 1 97.81 82 VAL A O 1
ATOM 635 N N . VAL A 1 83 ? 7.027 -12.625 -7.805 1 98.25 83 VAL A N 1
ATOM 636 C CA . VAL A 1 83 ? 8.211 -11.938 -8.32 1 98.25 83 VAL A CA 1
ATOM 637 C C . VAL A 1 83 ? 8.906 -11.188 -7.184 1 98.25 83 VAL A C 1
ATOM 639 O O . VAL A 1 83 ? 8.273 -10.406 -6.469 1 98.25 83 VAL A O 1
ATOM 642 N N . ASP A 1 84 ? 10.148 -11.5 -7.051 1 97.44 84 ASP A N 1
ATOM 643 C CA . ASP A 1 84 ? 10.945 -10.922 -5.973 1 97.44 84 ASP A CA 1
ATOM 644 C C . ASP A 1 84 ? 12.242 -10.312 -6.508 1 97.44 84 ASP A C 1
ATOM 646 O O . ASP A 1 84 ? 12.836 -10.836 -7.449 1 97.44 84 ASP A O 1
ATOM 650 N N . ASP A 1 85 ? 12.609 -9.203 -5.98 1 97.94 85 ASP A N 1
ATOM 651 C CA . ASP A 1 85 ? 13.906 -8.609 -6.281 1 97.94 85 ASP A CA 1
ATOM 652 C C . ASP A 1 85 ? 14.719 -8.398 -5.004 1 97.94 85 ASP A C 1
ATOM 654 O O . ASP A 1 85 ? 14.562 -7.383 -4.32 1 97.94 85 ASP A O 1
ATOM 658 N N . LYS A 1 86 ? 15.594 -9.266 -4.773 1 96.75 86 LYS A N 1
ATOM 659 C CA . LYS A 1 86 ? 16.344 -9.273 -3.521 1 96.75 86 LYS A CA 1
ATOM 660 C C . LYS A 1 86 ? 17.328 -8.109 -3.459 1 96.75 86 LYS A C 1
ATOM 662 O O . LYS A 1 86 ? 17.812 -7.762 -2.381 1 96.75 86 LYS A O 1
ATOM 667 N N . SER A 1 87 ? 17.625 -7.504 -4.602 1 97.19 87 SER A N 1
ATOM 668 C CA . SER A 1 87 ? 18.641 -6.457 -4.648 1 97.19 87 SER A CA 1
ATOM 669 C C . SER A 1 87 ? 18.094 -5.137 -4.109 1 97.19 87 SER A C 1
ATOM 671 O O . SER A 1 87 ? 18.859 -4.219 -3.82 1 97.19 87 SER A O 1
ATOM 673 N N . VAL A 1 88 ? 16.797 -4.957 -3.957 1 97.5 88 VAL A N 1
ATOM 674 C CA . VAL A 1 88 ? 16.234 -3.668 -3.557 1 97.5 88 VAL A CA 1
ATOM 675 C C . VAL A 1 88 ? 15.328 -3.852 -2.348 1 97.5 88 VAL A C 1
ATOM 677 O O . VAL A 1 88 ? 14.547 -2.957 -2.01 1 97.5 88 VAL A O 1
ATOM 680 N N . ARG A 1 89 ? 15.273 -4.992 -1.745 1 96.5 89 ARG A N 1
ATOM 681 C CA . ARG A 1 89 ? 14.422 -5.238 -0.584 1 96.5 89 ARG A CA 1
ATOM 682 C C . ARG A 1 89 ? 14.82 -4.344 0.584 1 96.5 89 ARG A C 1
ATOM 684 O O . ARG A 1 89 ? 15.992 -3.996 0.737 1 96.5 89 ARG A O 1
ATOM 691 N N . PRO A 1 90 ? 13.852 -3.92 1.424 1 96.94 90 PRO A N 1
ATOM 692 C CA . PRO A 1 90 ? 14.211 -3.148 2.617 1 96.94 90 PRO A CA 1
ATOM 693 C C . PRO A 1 90 ? 15.141 -3.912 3.557 1 96.94 90 PRO A C 1
ATOM 695 O O . PRO A 1 90 ? 15.039 -5.137 3.674 1 96.94 90 PRO A O 1
ATOM 698 N N . ALA A 1 91 ? 16.062 -3.223 4.266 1 96.69 91 ALA A N 1
ATOM 699 C CA . ALA A 1 91 ? 17.031 -3.83 5.172 1 96.69 91 ALA A CA 1
ATOM 700 C C . ALA A 1 91 ? 16.812 -3.359 6.605 1 96.69 91 ALA A C 1
ATOM 702 O O . ALA A 1 91 ? 16.062 -2.412 6.848 1 96.69 91 ALA A O 1
ATOM 703 N N . GLY A 1 92 ? 17.391 -4.141 7.582 1 97.12 92 GLY A N 1
ATOM 704 C CA . GLY A 1 92 ? 17.375 -3.727 8.977 1 97.12 92 GLY A CA 1
ATOM 705 C C . GLY A 1 92 ? 16.047 -3.949 9.656 1 97.12 92 GLY A C 1
ATOM 706 O O . GLY A 1 92 ? 15.695 -3.242 10.609 1 97.12 92 GLY A O 1
ATOM 707 N N . LEU A 1 93 ? 15.25 -4.781 9.195 1 98.12 93 LEU A N 1
ATOM 708 C CA . LEU A 1 93 ? 13.953 -5.086 9.781 1 98.12 93 LEU A CA 1
ATOM 709 C C . LEU A 1 93 ? 14.086 -6.086 10.922 1 98.12 93 LEU A C 1
ATOM 711 O O . LEU A 1 93 ? 15.086 -6.805 11.008 1 98.12 93 LEU A O 1
ATOM 715 N N . ILE A 1 94 ? 13.125 -6.094 11.75 1 98.5 94 ILE A N 1
ATOM 716 C CA . ILE A 1 94 ? 13.086 -7.031 12.859 1 98.5 94 ILE A CA 1
ATOM 717 C C . ILE A 1 94 ? 11.82 -7.875 12.781 1 98.5 94 ILE A C 1
ATOM 719 O O . ILE A 1 94 ? 10.938 -7.609 11.961 1 98.5 94 ILE A O 1
ATOM 723 N N . ALA A 1 95 ? 11.688 -8.93 13.656 1 98.5 95 ALA A N 1
ATOM 724 C CA . ALA A 1 95 ? 10.516 -9.805 13.656 1 98.5 95 ALA A CA 1
ATOM 725 C C . ALA A 1 95 ? 9.234 -9 13.875 1 98.5 95 ALA A C 1
ATOM 727 O O . ALA A 1 95 ? 9.164 -8.156 14.773 1 98.5 95 ALA A O 1
ATOM 728 N N . GLY A 1 96 ? 8.211 -9.281 13.047 1 98.44 96 GLY A N 1
ATOM 729 C CA . GLY A 1 96 ? 6.93 -8.602 13.141 1 98.44 96 GLY A CA 1
ATOM 730 C C . GLY A 1 96 ? 6.785 -7.461 12.156 1 98.44 96 GLY A C 1
ATOM 731 O O . GLY A 1 96 ? 5.672 -7 11.891 1 98.44 96 GLY A O 1
ATOM 732 N N . ASP A 1 97 ? 7.922 -6.98 11.625 1 98.75 97 ASP A N 1
ATOM 733 C CA . ASP A 1 97 ? 7.887 -5.832 10.719 1 98.75 97 ASP A CA 1
ATOM 734 C C . ASP A 1 97 ? 7.129 -6.164 9.438 1 98.75 97 ASP A C 1
ATOM 736 O O . ASP A 1 97 ? 7.227 -7.281 8.93 1 98.75 97 ASP A O 1
ATOM 740 N N . SER A 1 98 ? 6.406 -5.258 8.922 1 98.56 98 SER A N 1
ATOM 741 C CA . SER A 1 98 ? 5.805 -5.27 7.594 1 98.56 98 SER A CA 1
ATOM 742 C C . SER A 1 98 ? 6.031 -3.945 6.875 1 98.56 98 SER A C 1
ATOM 744 O O . SER A 1 98 ? 5.879 -2.875 7.469 1 98.56 98 SER A O 1
ATOM 746 N N . VAL A 1 99 ? 6.43 -4.07 5.562 1 98.56 99 VAL A N 1
ATOM 747 C CA . VAL A 1 99 ? 6.871 -2.863 4.871 1 98.56 99 VAL A CA 1
ATOM 748 C C . VAL A 1 99 ? 6.277 -2.822 3.465 1 98.56 99 VAL A C 1
ATOM 750 O O . VAL A 1 99 ? 6.273 -3.832 2.758 1 98.56 99 VAL A O 1
ATOM 753 N N . LEU A 1 100 ? 5.648 -1.734 3.141 1 98.75 100 LEU A N 1
ATOM 754 C CA . LEU A 1 100 ? 5.438 -1.361 1.746 1 98.75 100 LEU A CA 1
ATOM 755 C C . LEU A 1 100 ? 6.582 -0.488 1.238 1 98.75 100 LEU A C 1
ATOM 757 O O . LEU A 1 100 ? 6.891 0.544 1.836 1 98.75 100 LEU A O 1
ATOM 761 N N . TYR A 1 101 ? 7.25 -0.857 0.111 1 98.75 101 TYR A N 1
ATOM 762 C CA . TYR A 1 101 ? 8.477 -0.148 -0.227 1 98.75 101 TYR A CA 1
ATOM 763 C C . TYR A 1 101 ? 8.578 0.077 -1.731 1 98.75 101 TYR A C 1
ATOM 765 O O . TYR A 1 101 ? 7.863 -0.555 -2.51 1 98.75 101 TYR A O 1
ATOM 773 N N . HIS A 1 102 ? 9.391 0.967 -2.133 1 98.75 102 HIS A N 1
ATOM 774 C CA . HIS A 1 102 ? 9.812 1.271 -3.494 1 98.75 102 HIS A CA 1
ATOM 775 C C . HIS A 1 102 ? 11.305 1.028 -3.676 1 98.75 102 HIS A C 1
ATOM 777 O O . HIS A 1 102 ? 12.078 1.15 -2.723 1 98.75 102 HIS A O 1
ATOM 783 N N . LEU A 1 103 ? 11.703 0.741 -4.832 1 98.19 103 LEU A N 1
ATOM 784 C CA . LEU A 1 103 ? 13.094 0.387 -5.094 1 98.19 103 LEU A CA 1
ATOM 785 C C . LEU A 1 103 ? 14.023 1.554 -4.773 1 98.19 103 LEU A C 1
ATOM 787 O O . LEU A 1 103 ? 15.211 1.354 -4.516 1 98.19 103 LEU A O 1
ATOM 791 N N . GLU A 1 104 ? 13.523 2.793 -4.785 1 98.19 104 GLU A N 1
ATOM 792 C CA . GLU A 1 104 ? 14.344 3.967 -4.508 1 98.19 104 GLU A CA 1
ATOM 793 C C . GLU A 1 104 ? 14.562 4.152 -3.01 1 98.19 104 GLU A C 1
ATOM 795 O O . GLU A 1 104 ? 15.258 5.074 -2.588 1 98.19 104 GLU A O 1
ATOM 800 N N . GLY A 1 105 ? 13.82 3.361 -2.164 1 98.06 105 GLY A N 1
ATOM 801 C CA . GLY A 1 105 ? 14.117 3.357 -0.742 1 98.06 105 GLY A CA 1
ATOM 802 C C . GLY A 1 105 ? 12.984 3.906 0.108 1 98.06 105 GLY A C 1
ATOM 803 O O . GLY A 1 105 ? 12.914 3.633 1.308 1 98.06 105 GLY A O 1
ATOM 804 N N . HIS A 1 106 ? 12.156 4.824 -0.469 1 98.69 106 HIS A N 1
ATOM 805 C CA . HIS A 1 106 ? 11.039 5.301 0.337 1 98.69 106 HIS A CA 1
ATOM 806 C C . HIS A 1 106 ? 10.062 4.176 0.645 1 98.69 106 HIS A C 1
ATOM 808 O O . HIS A 1 106 ? 9.891 3.254 -0.158 1 98.69 106 HIS A O 1
ATOM 814 N N . GLN A 1 107 ? 9.359 4.246 1.882 1 98.75 107 GLN A N 1
ATOM 815 C CA . GLN A 1 107 ? 8.594 3.111 2.387 1 98.75 107 GLN A CA 1
ATOM 816 C C . GLN A 1 107 ? 7.66 3.535 3.518 1 98.75 107 GLN A C 1
ATOM 818 O O . GLN A 1 107 ? 7.883 4.562 4.16 1 98.75 107 GLN A O 1
ATOM 823 N N . LEU A 1 108 ? 6.641 2.814 3.682 1 98.88 108 LEU A N 1
ATOM 824 C CA . LEU A 1 108 ? 5.828 2.754 4.891 1 98.88 108 LEU A CA 1
ATOM 825 C C . LEU A 1 108 ? 6.141 1.495 5.691 1 98.88 108 LEU A C 1
ATOM 827 O O . LEU A 1 108 ? 5.891 0.38 5.227 1 98.88 108 LEU A O 1
ATOM 831 N N . ARG A 1 109 ? 6.672 1.667 6.93 1 98.81 109 ARG A N 1
ATOM 832 C CA . ARG A 1 109 ? 7.094 0.549 7.77 1 98.81 109 ARG A CA 1
ATOM 833 C C . ARG A 1 109 ? 6.27 0.487 9.055 1 98.81 109 ARG A C 1
ATOM 835 O O . ARG A 1 109 ? 6.16 1.479 9.773 1 98.81 109 ARG A O 1
ATOM 842 N N . LEU A 1 110 ? 5.637 -0.625 9.281 1 98.81 110 LEU A N 1
ATOM 843 C CA . LEU A 1 110 ? 5.055 -0.961 10.578 1 98.81 110 LEU A CA 1
ATOM 844 C C . LEU A 1 110 ? 6.023 -1.786 11.414 1 98.81 110 LEU A C 1
ATOM 846 O O . LEU A 1 110 ? 6.492 -2.838 10.969 1 98.81 110 LEU A O 1
ATOM 850 N N . THR A 1 111 ? 6.305 -1.275 12.594 1 98.56 111 THR A N 1
ATOM 851 C CA . THR A 1 111 ? 7.336 -1.927 13.398 1 98.56 111 THR A CA 1
ATOM 852 C C . THR A 1 111 ? 6.914 -2.01 14.859 1 98.56 111 THR A C 1
ATOM 854 O O . THR A 1 111 ? 5.766 -1.709 15.195 1 98.56 111 THR A O 1
ATOM 857 N N . GLU A 1 112 ? 7.754 -2.496 15.656 1 98.44 112 GLU A N 1
ATOM 858 C CA . GLU A 1 112 ? 7.445 -2.775 17.062 1 98.44 112 GLU A CA 1
ATOM 859 C C . GLU A 1 112 ? 6.988 -1.515 17.781 1 98.44 112 GLU A C 1
ATOM 861 O O . GLU A 1 112 ? 7.137 -0.406 17.266 1 98.44 112 GLU A O 1
ATOM 866 N N . ASN A 1 113 ? 6.258 -1.719 18.891 1 98.31 113 ASN A N 1
ATOM 867 C CA . ASN A 1 113 ? 5.82 -0.678 19.812 1 98.31 113 ASN A CA 1
ATOM 868 C C . ASN A 1 113 ? 4.746 0.21 19.188 1 98.31 113 ASN A C 1
ATOM 870 O O . ASN A 1 113 ? 4.656 1.397 19.5 1 98.31 113 ASN A O 1
ATOM 874 N N . GLY A 1 114 ? 4.055 -0.295 18.219 1 98.5 114 GLY A N 1
ATOM 875 C CA . GLY A 1 114 ? 2.92 0.401 17.641 1 98.5 114 GLY A CA 1
ATOM 876 C C . GLY A 1 114 ? 3.326 1.548 16.734 1 98.5 114 GLY A C 1
ATOM 877 O O . GLY A 1 114 ? 2.564 2.502 16.547 1 98.5 114 GLY A O 1
ATOM 878 N N . GLU A 1 115 ? 4.484 1.469 16.125 1 98.62 115 GLU A N 1
ATOM 879 C CA . GLU A 1 115 ? 4.98 2.584 15.32 1 98.62 115 GLU A CA 1
ATOM 880 C C . GLU A 1 115 ? 4.75 2.34 13.836 1 98.62 115 GLU A C 1
ATOM 882 O O . GLU A 1 115 ? 5.047 1.257 13.328 1 98.62 115 GLU A O 1
ATOM 887 N N . ALA A 1 116 ? 4.215 3.301 13.195 1 98.88 116 ALA A N 1
ATOM 888 C CA . ALA A 1 116 ? 4.168 3.389 11.734 1 98.88 116 ALA A CA 1
ATOM 889 C C . ALA A 1 116 ? 5.02 4.551 11.234 1 98.88 116 ALA A C 1
ATOM 891 O O . ALA A 1 116 ? 4.848 5.691 11.664 1 98.88 116 ALA A O 1
ATOM 892 N N . ILE A 1 117 ? 5.906 4.305 10.352 1 98.81 117 ILE A N 1
ATOM 893 C CA . ILE A 1 117 ? 6.867 5.301 9.883 1 98.81 117 ILE A CA 1
ATOM 894 C C . ILE A 1 117 ? 6.797 5.406 8.359 1 98.81 117 ILE A C 1
ATOM 896 O O . ILE A 1 117 ? 7.094 4.445 7.652 1 98.81 117 ILE A O 1
ATOM 900 N N . LEU A 1 118 ? 6.32 6.504 7.867 1 98.81 118 LEU A N 1
ATOM 901 C CA . LEU A 1 118 ? 6.406 6.824 6.445 1 98.81 118 LEU A CA 1
ATOM 902 C C . LEU A 1 118 ? 7.641 7.668 6.152 1 98.81 118 LEU A C 1
ATOM 904 O O . LEU A 1 118 ? 7.746 8.805 6.621 1 98.81 118 LEU A O 1
ATOM 908 N N . SER A 1 119 ? 8.617 7.133 5.43 1 98.75 119 SER A N 1
ATOM 909 C CA . SER A 1 119 ? 9.836 7.816 5.02 1 98.75 119 SER A CA 1
ATOM 910 C C . SER A 1 119 ? 9.867 8.039 3.512 1 98.75 119 SER A C 1
ATOM 912 O O . SER A 1 119 ? 9.844 7.082 2.736 1 98.75 119 SER A O 1
ATOM 914 N N . CYS A 1 120 ? 9.883 9.297 3.104 1 98.88 120 CYS A N 1
ATOM 915 C CA . CYS A 1 120 ? 9.883 9.641 1.686 1 98.88 120 CYS A CA 1
ATOM 916 C C . CYS A 1 120 ? 10.375 11.07 1.473 1 98.88 120 CYS A C 1
ATOM 918 O O . CYS A 1 120 ? 10.695 11.766 2.434 1 98.88 120 CYS A O 1
ATOM 920 N N . LYS A 1 121 ? 10.578 11.438 0.227 1 98.88 121 LYS A N 1
ATOM 921 C CA . LYS A 1 121 ? 10.977 12.805 -0.1 1 98.88 121 LYS A CA 1
ATOM 922 C C . LYS A 1 121 ? 9.773 13.742 -0.09 1 98.88 121 LYS A C 1
ATOM 924 O O . LYS A 1 121 ? 9.867 14.883 0.372 1 98.88 121 LYS A O 1
ATOM 929 N N . LYS A 1 122 ? 8.648 13.25 -0.623 1 98.88 122 LYS A N 1
ATOM 930 C CA . LYS A 1 122 ? 7.406 14.016 -0.666 1 98.88 122 LYS A CA 1
ATOM 931 C C . LYS A 1 122 ? 6.203 13.125 -0.36 1 98.88 122 LYS A C 1
ATOM 933 O O . LYS A 1 122 ? 6.035 12.07 -0.974 1 98.88 122 LYS A O 1
ATOM 938 N N . PHE A 1 123 ? 5.434 13.539 0.579 1 98.88 123 PHE A N 1
ATOM 939 C CA . PHE A 1 123 ? 4.18 12.867 0.889 1 98.88 123 PHE A CA 1
ATOM 940 C C . PHE A 1 123 ? 2.986 13.75 0.554 1 98.88 123 PHE A C 1
ATOM 942 O O . PHE A 1 123 ? 2.854 14.852 1.094 1 98.88 123 PHE A O 1
ATOM 949 N N . THR A 1 124 ? 2.176 13.312 -0.366 1 98.94 124 THR A N 1
ATOM 950 C CA . THR A 1 124 ? 0.976 14.047 -0.762 1 98.94 124 THR A CA 1
ATOM 951 C C . THR A 1 124 ? -0.281 13.312 -0.296 1 98.94 124 THR A C 1
ATOM 953 O O . THR A 1 124 ? -0.454 12.125 -0.574 1 98.94 124 THR A O 1
ATOM 956 N N . ILE A 1 125 ? -1.102 14.008 0.398 1 98.81 125 ILE A N 1
ATOM 957 C CA . ILE A 1 125 ? -2.428 13.523 0.767 1 98.81 125 ILE A CA 1
ATOM 958 C C . ILE A 1 125 ? -3.49 14.273 -0.027 1 98.81 125 ILE A C 1
ATOM 960 O O . ILE A 1 125 ? -3.637 15.492 0.118 1 98.81 125 ILE A O 1
ATOM 964 N N . GLU A 1 126 ? -4.137 13.617 -0.873 1 98.81 126 GLU A N 1
ATOM 965 C CA . GLU A 1 126 ? -5.281 14.141 -1.608 1 98.81 126 GLU A CA 1
ATOM 966 C C . GLU A 1 126 ? -6.59 13.555 -1.086 1 98.81 126 GLU A C 1
ATOM 968 O O . GLU A 1 126 ? -6.895 12.391 -1.338 1 98.81 126 GLU A O 1
ATOM 973 N N . THR A 1 127 ? -7.371 14.336 -0.328 1 98.81 127 THR A N 1
ATOM 974 C CA . THR A 1 127 ? -8.57 13.836 0.333 1 98.81 127 THR A CA 1
ATOM 975 C C . THR A 1 127 ? -9.602 14.953 0.498 1 98.81 127 THR A C 1
ATOM 977 O O . THR A 1 127 ? -9.25 16.125 0.508 1 98.81 127 THR A O 1
ATOM 980 N N . ASP A 1 128 ? -10.852 14.594 0.578 1 98.56 128 ASP A N 1
ATOM 981 C CA . ASP A 1 128 ? -11.891 15.562 0.908 1 98.56 128 ASP A CA 1
ATOM 982 C C . ASP A 1 128 ? -11.805 15.984 2.375 1 98.56 128 ASP A C 1
ATOM 984 O O . ASP A 1 128 ? -12.016 17.156 2.705 1 98.56 128 ASP A O 1
ATOM 988 N N . THR A 1 129 ? -11.523 15.008 3.195 1 98.62 129 THR A N 1
ATOM 989 C CA . THR A 1 129 ? -11.453 15.266 4.629 1 98.62 129 THR A CA 1
ATOM 990 C C . THR A 1 129 ? -10.266 14.539 5.254 1 98.62 129 THR A C 1
ATOM 992 O O . THR A 1 129 ? -10.047 13.352 4.996 1 98.62 129 THR A O 1
ATOM 995 N N . LEU A 1 130 ? -9.5 15.281 6.066 1 98.62 130 LEU A N 1
ATOM 996 C CA . LEU A 1 130 ? -8.438 14.734 6.906 1 98.62 130 LEU A CA 1
ATOM 997 C C . LEU A 1 130 ? -8.773 14.906 8.383 1 98.62 130 LEU A C 1
ATOM 999 O O . LEU A 1 130 ? -8.93 16.031 8.867 1 98.62 130 LEU A O 1
ATOM 1003 N N . ASP A 1 131 ? -8.914 13.836 9.133 1 98.56 131 ASP A N 1
ATOM 1004 C CA . ASP A 1 131 ? -9.172 13.844 10.57 1 98.56 131 ASP A CA 1
ATOM 1005 C C . ASP A 1 131 ? -8.031 13.18 11.344 1 98.56 131 ASP A C 1
ATOM 1007 O O . ASP A 1 131 ? -7.77 11.992 11.164 1 98.56 131 ASP A O 1
ATOM 1011 N N . CYS A 1 132 ? -7.422 13.953 12.188 1 98.5 132 CYS A N 1
ATOM 1012 C CA . CYS A 1 132 ? -6.32 13.438 12.984 1 98.5 132 CYS A CA 1
ATOM 1013 C C . CYS A 1 132 ? -6.629 13.547 14.477 1 98.5 132 CYS A C 1
ATOM 1015 O O . CYS A 1 132 ? -6.836 14.648 14.992 1 98.5 132 CYS A O 1
ATOM 1017 N N . SER A 1 133 ? -6.695 12.438 15.109 1 98.56 133 SER A N 1
ATOM 1018 C CA . SER A 1 133 ? -6.859 12.383 16.562 1 98.56 133 SER A CA 1
ATOM 1019 C C . SER A 1 133 ? -5.633 11.781 17.234 1 98.56 133 SER A C 1
ATOM 1021 O O . SER A 1 133 ? -5.223 10.664 16.906 1 98.56 133 SER A O 1
ATOM 1023 N N . ALA A 1 134 ? -5.074 12.562 18.172 1 98.62 134 ALA A N 1
ATOM 1024 C CA . ALA A 1 134 ? -3.875 12.141 18.891 1 98.62 134 ALA A CA 1
ATOM 1025 C C . ALA A 1 134 ? -3.785 12.828 20.25 1 98.62 134 ALA A C 1
ATOM 1027 O O . ALA A 1 134 ? -4.406 13.867 20.469 1 98.62 134 ALA A O 1
ATOM 1028 N N . GLN A 1 135 ? -3.053 12.148 21.141 1 98.44 135 GLN A N 1
ATOM 1029 C CA . GLN A 1 135 ? -2.762 12.812 22.406 1 98.44 135 GLN A CA 1
ATOM 1030 C C . GLN A 1 135 ? -1.781 13.961 22.203 1 98.44 135 GLN A C 1
ATOM 1032 O O . GLN A 1 135 ? -1.846 14.969 22.922 1 98.44 135 GLN A O 1
ATOM 1037 N N . GLN A 1 136 ? -0.855 13.75 21.266 1 98.62 136 GLN A N 1
ATOM 1038 C CA . GLN A 1 136 ? 0.128 14.781 20.938 1 98.62 136 GLN A CA 1
ATOM 1039 C C . GLN A 1 136 ? 0.415 14.812 19.438 1 98.62 136 GLN A C 1
ATOM 1041 O O . GLN A 1 136 ? 0.596 13.766 18.812 1 98.62 136 GLN A O 1
ATOM 1046 N N . ILE A 1 137 ? 0.421 15.992 18.875 1 98.69 137 ILE A N 1
ATOM 1047 C CA . ILE A 1 137 ? 0.804 16.203 17.484 1 98.69 137 ILE A CA 1
ATOM 1048 C C . ILE A 1 137 ? 1.946 17.219 17.422 1 98.69 137 ILE A C 1
ATOM 1050 O O . ILE A 1 137 ? 1.875 18.297 18.031 1 98.69 137 ILE A O 1
ATOM 1054 N N . THR A 1 138 ? 3.029 16.828 16.781 1 98.75 138 THR A N 1
ATOM 1055 C CA . THR A 1 138 ? 4.145 17.75 16.547 1 98.75 138 THR A CA 1
ATOM 1056 C C . THR A 1 138 ? 4.441 17.859 15.055 1 98.75 138 THR A C 1
ATOM 1058 O O . THR A 1 138 ? 4.641 16.844 14.375 1 98.75 138 THR A O 1
ATOM 1061 N N . PHE A 1 139 ? 4.422 19.047 14.555 1 98.56 139 PHE A N 1
ATOM 1062 C CA . PHE A 1 139 ? 4.961 19.359 13.234 1 98.56 139 PHE A CA 1
ATOM 1063 C C . PHE A 1 139 ? 6.328 20.016 13.352 1 98.56 139 PHE A C 1
ATOM 1065 O O . PHE A 1 139 ? 6.434 21.172 13.781 1 98.56 139 PHE A O 1
ATOM 1072 N N . ASP A 1 140 ? 7.34 19.328 13.039 1 98.62 140 ASP A N 1
ATOM 1073 C CA . ASP A 1 140 ? 8.719 19.812 13.047 1 98.62 140 ASP A CA 1
ATOM 1074 C C . ASP A 1 140 ? 9.156 20.219 11.648 1 98.62 140 ASP A C 1
ATOM 1076 O O . ASP A 1 140 ? 9.672 19.391 10.891 1 98.62 140 ASP A O 1
ATOM 1080 N N . SER A 1 141 ? 9 21.469 11.305 1 98.62 141 SER A N 1
ATOM 1081 C CA . SER A 1 141 ? 9.289 22.047 10 1 98.62 141 SER A CA 1
ATOM 1082 C C . SER A 1 141 ? 9.68 23.516 10.117 1 98.62 141 SER A C 1
ATOM 1084 O O . SER A 1 141 ? 9.094 24.266 10.914 1 98.62 141 SER A O 1
ATOM 1086 N N . PRO A 1 142 ? 10.688 23.938 9.336 1 98.38 142 PRO A N 1
ATOM 1087 C CA . PRO A 1 142 ? 11.008 25.375 9.344 1 98.38 142 PRO A CA 1
ATOM 1088 C C . PRO A 1 142 ? 9.812 26.25 8.969 1 98.38 142 PRO A C 1
ATOM 1090 O O . PRO A 1 142 ? 9.711 27.391 9.422 1 98.38 142 PRO A O 1
ATOM 1093 N N . GLN A 1 143 ? 8.922 25.672 8.078 1 98.38 143 GLN A N 1
ATOM 1094 C CA . GLN A 1 143 ? 7.758 26.438 7.641 1 98.38 143 GLN A CA 1
ATOM 1095 C C . GLN A 1 143 ? 6.555 25.531 7.426 1 98.38 143 GLN A C 1
ATOM 1097 O O . GLN A 1 143 ? 6.652 24.516 6.734 1 98.38 143 GLN A O 1
ATOM 1102 N N . THR A 1 144 ? 5.457 25.875 8.031 1 98.56 144 THR A N 1
ATOM 1103 C CA . THR A 1 144 ? 4.141 25.297 7.785 1 98.56 144 THR A CA 1
ATOM 1104 C C . THR A 1 144 ? 3.176 26.359 7.258 1 98.56 144 THR A C 1
ATOM 1106 O O . THR A 1 144 ? 3.102 27.453 7.801 1 98.56 144 THR A O 1
ATOM 1109 N N . THR A 1 145 ? 2.525 26.047 6.141 1 98.75 145 THR A N 1
ATOM 1110 C CA . THR A 1 145 ? 1.62 27 5.508 1 98.75 145 THR A CA 1
ATOM 1111 C C . THR A 1 145 ? 0.198 26.438 5.465 1 98.75 145 THR A C 1
ATOM 1113 O O . THR A 1 145 ? -0.014 25.297 5.078 1 98.75 145 THR A O 1
ATOM 1116 N N . PHE A 1 146 ? -0.753 27.219 5.871 1 98.62 146 PHE A N 1
ATOM 1117 C CA . PHE A 1 146 ? -2.174 26.969 5.66 1 98.62 146 PHE A CA 1
ATOM 1118 C C . PHE A 1 146 ? -2.73 27.906 4.586 1 98.62 146 PHE A C 1
ATOM 1120 O O . PHE A 1 146 ? -2.613 29.125 4.695 1 98.62 146 PHE A O 1
ATOM 1127 N N . THR A 1 147 ? -3.371 27.328 3.617 1 98.56 147 THR A N 1
ATOM 1128 C CA . THR A 1 147 ? -3.818 28.172 2.512 1 98.56 147 THR A CA 1
ATOM 1129 C C . THR A 1 147 ? -5.176 28.797 2.824 1 98.56 147 THR A C 1
ATOM 1131 O O . THR A 1 147 ? -5.574 29.781 2.188 1 98.56 147 THR A O 1
ATOM 1134 N N . GLY A 1 148 ? -5.957 28.188 3.707 1 98.5 148 GLY A N 1
ATOM 1135 C CA . GLY A 1 148 ? -7.246 28.719 4.133 1 98.5 148 GLY A CA 1
ATOM 1136 C C . GLY A 1 148 ? -7.27 29.141 5.59 1 98.5 148 GLY A C 1
ATOM 1137 O O . GLY A 1 148 ? -6.219 29.391 6.184 1 98.5 148 GLY A O 1
ATOM 1138 N N . ASN A 1 149 ? -8.484 29.297 6.18 1 98.5 149 ASN A N 1
ATOM 1139 C CA . ASN A 1 149 ? -8.648 29.719 7.57 1 98.5 149 ASN A CA 1
ATOM 1140 C C . ASN A 1 149 ? -8.242 28.609 8.539 1 98.5 149 ASN A C 1
ATOM 1142 O O . ASN A 1 149 ? -8.297 27.422 8.195 1 98.5 149 ASN A O 1
ATOM 1146 N N . VAL A 1 150 ? -7.805 29.016 9.688 1 98.69 150 VAL A N 1
ATOM 1147 C CA . VAL A 1 150 ? -7.469 28.109 10.781 1 98.69 150 VAL A CA 1
ATOM 1148 C C . VAL A 1 150 ? -8.266 28.5 12.031 1 98.69 150 VAL A C 1
ATOM 1150 O O . VAL A 1 150 ? -8.148 29.625 12.523 1 98.69 150 VAL A O 1
ATOM 1153 N N . ASP A 1 151 ? -9.078 27.594 12.453 1 98.62 151 ASP A N 1
ATOM 1154 C CA . ASP A 1 151 ? -9.75 27.75 13.742 1 98.62 151 ASP A CA 1
ATOM 1155 C C . ASP A 1 151 ? -9.031 26.969 14.836 1 98.62 151 ASP A C 1
ATOM 1157 O O . ASP A 1 151 ? -8.875 25.75 14.727 1 98.62 151 ASP A O 1
ATOM 1161 N N . ILE A 1 152 ? -8.617 27.641 15.875 1 98.5 152 ILE A N 1
ATOM 1162 C CA . ILE A 1 152 ? -8.055 27.016 17.062 1 98.5 152 ILE A CA 1
ATOM 1163 C C . ILE A 1 152 ? -9.039 27.141 18.234 1 98.5 152 ILE A C 1
ATOM 1165 O O . ILE A 1 152 ? -9.281 28.234 18.734 1 98.5 152 ILE A O 1
ATOM 1169 N N . MET A 1 153 ? -9.555 25.984 18.609 1 98 153 MET A N 1
ATOM 1170 C CA . MET A 1 153 ? -10.602 26.016 19.625 1 98 153 MET A CA 1
ATOM 1171 C C . MET A 1 153 ? -10.008 26.297 21 1 98 153 MET A C 1
ATOM 1173 O O . MET A 1 153 ? -10.68 26.859 21.875 1 98 153 MET A O 1
ATOM 1177 N N . GLY A 1 154 ? -8.781 25.906 21.219 1 97.88 154 GLY A N 1
ATOM 1178 C CA . GLY A 1 154 ? -8.078 26.203 22.453 1 97.88 154 GLY A CA 1
ATOM 1179 C C . GLY A 1 154 ? -7.301 27.5 22.391 1 97.88 154 GLY A C 1
ATOM 1180 O O . GLY A 1 154 ? -7.77 28.484 21.812 1 97.88 154 GLY A O 1
ATOM 1181 N N . ILE A 1 155 ? -6.129 27.484 23.094 1 98 155 ILE A N 1
ATOM 1182 C CA . ILE A 1 155 ? -5.25 28.656 23.156 1 98 155 ILE A CA 1
ATOM 1183 C C . ILE A 1 155 ? -4.098 28.484 22.172 1 98 155 ILE A C 1
ATOM 1185 O O . ILE A 1 155 ? -3.51 27.406 22.078 1 98 155 ILE A O 1
ATOM 1189 N N . SER A 1 156 ? -3.875 29.547 21.344 1 98.12 156 SER A N 1
ATOM 1190 C CA . SER A 1 156 ? -2.682 29.594 20.516 1 98.12 156 SER A CA 1
ATOM 1191 C C . SER A 1 156 ? -1.585 30.422 21.156 1 98.12 156 SER A C 1
ATOM 1193 O O . SER A 1 156 ? -1.803 31.594 21.484 1 98.12 156 SER A O 1
ATOM 1195 N N . THR A 1 157 ? -0.466 29.828 21.422 1 97.88 157 THR A N 1
ATOM 1196 C CA . THR A 1 157 ? 0.718 30.547 21.859 1 97.88 157 THR A CA 1
ATOM 1197 C C . THR A 1 157 ? 1.771 30.609 20.766 1 97.88 157 THR A C 1
ATOM 1199 O O . THR A 1 157 ? 1.917 29.656 19.984 1 97.88 157 THR A O 1
ATOM 1202 N N . ALA A 1 158 ? 2.523 31.719 20.672 1 97.88 158 ALA A N 1
ATOM 1203 C CA . ALA A 1 158 ? 3.604 31.906 19.703 1 97.88 158 ALA A CA 1
ATOM 1204 C C . ALA A 1 158 ? 4.617 32.938 20.219 1 97.88 158 ALA A C 1
ATOM 1206 O O . ALA A 1 158 ? 4.336 33.688 21.156 1 97.88 158 ALA A O 1
ATOM 1207 N N . THR A 1 159 ? 5.816 32.875 19.547 1 97.19 159 THR A N 1
ATOM 1208 C CA . THR A 1 159 ? 6.734 33.969 19.859 1 97.19 159 THR A CA 1
ATOM 1209 C C . THR A 1 159 ? 6.098 35.312 19.531 1 97.19 159 THR A C 1
ATOM 1211 O O . THR A 1 159 ? 6.285 36.281 20.266 1 97.19 159 THR A O 1
ATOM 1214 N N . ASP A 1 160 ? 5.438 35.406 18.406 1 95.38 160 ASP A N 1
ATOM 1215 C CA . ASP A 1 160 ? 4.637 36.562 18 1 95.38 160 ASP A CA 1
ATOM 1216 C C . ASP A 1 160 ? 3.512 36.156 17.062 1 95.38 160 ASP A C 1
ATOM 1218 O O . ASP A 1 160 ? 3.662 35.219 16.281 1 95.38 160 ASP A O 1
ATOM 1222 N N . HIS A 1 161 ? 2.344 36.719 17.219 1 97 161 HIS A N 1
ATOM 1223 C CA . HIS A 1 161 ? 1.29 36.719 16.219 1 97 161 HIS A CA 1
ATOM 1224 C C . HIS A 1 161 ? 1.277 38 15.398 1 97 161 HIS A C 1
ATOM 1226 O O . HIS A 1 161 ? 0.977 39.062 15.922 1 97 161 HIS A O 1
ATOM 1232 N N . GLN A 1 162 ? 1.636 37.875 14.172 1 96.19 162 GLN A N 1
ATOM 1233 C CA . GLN A 1 162 ? 1.722 39.062 13.328 1 96.19 162 GLN A CA 1
ATOM 1234 C C . GLN A 1 162 ? 0.558 39.125 12.344 1 96.19 162 GLN A C 1
ATOM 1236 O O . GLN A 1 162 ? 0.465 38.281 11.43 1 96.19 162 GLN A O 1
ATOM 1241 N N . SER A 1 163 ? -0.342 40.062 12.477 1 95.19 163 SER A N 1
ATOM 1242 C CA . SER A 1 163 ? -1.475 40.281 11.586 1 95.19 163 SER A CA 1
ATOM 1243 C C . SER A 1 163 ? -1.148 41.344 10.539 1 95.19 163 SER A C 1
ATOM 1245 O O . SER A 1 163 ? -1.078 42.531 10.852 1 95.19 163 SER A O 1
ATOM 1247 N N . SER A 1 164 ? -0.984 40.812 9.242 1 94.12 164 SER A N 1
ATOM 1248 C CA . SER A 1 164 ? -0.625 41.688 8.141 1 94.12 164 SER A CA 1
ATOM 1249 C C . SER A 1 164 ? 0.565 42.562 8.508 1 94.12 164 SER A C 1
ATOM 1251 O O . SER A 1 164 ? 0.519 43.812 8.344 1 94.12 164 SER A O 1
ATOM 1253 N N . GLY A 1 165 ? 1.506 41.844 9.156 1 92 165 GLY A N 1
ATOM 1254 C CA . GLY A 1 165 ? 2.764 42.531 9.453 1 92 165 GLY A CA 1
ATOM 1255 C C . GLY A 1 165 ? 2.744 43.25 10.773 1 92 165 GLY A C 1
ATOM 1256 O O . GLY A 1 165 ? 3.787 43.719 11.25 1 92 165 GLY A O 1
ATOM 1257 N N . ILE A 1 166 ? 1.562 43.438 11.422 1 89.12 166 ILE A N 1
ATOM 1258 C CA . ILE A 1 166 ? 1.457 44.125 12.703 1 89.12 166 ILE A CA 1
ATOM 1259 C C . ILE A 1 166 ? 1.707 43.156 13.836 1 89.12 166 ILE A C 1
ATOM 1261 O O . ILE A 1 166 ? 0.968 42.188 14 1 89.12 166 ILE A O 1
ATOM 1265 N N . SER A 1 167 ? 2.746 43.438 14.695 1 91.44 167 SER A N 1
ATOM 1266 C CA . SER A 1 167 ? 3.127 42.562 15.805 1 91.44 167 SER A CA 1
ATOM 1267 C C . SER A 1 167 ? 2.121 42.625 16.953 1 91.44 167 SER A C 1
ATOM 1269 O O . SER A 1 167 ? 1.794 43.719 17.422 1 91.44 167 SER A O 1
ATOM 1271 N N . GLY A 1 168 ? 1.634 41.5 17.312 1 87.38 168 GLY A N 1
ATOM 1272 C CA . GLY A 1 168 ? 0.797 41.469 18.516 1 87.38 168 GLY A CA 1
ATOM 1273 C C . GLY A 1 168 ? 1.56 41.75 19.781 1 87.38 168 GLY A C 1
ATOM 1274 O O . GLY A 1 168 ? 1.036 42.438 20.688 1 87.38 168 GLY A O 1
ATOM 1275 N N . LYS A 1 169 ? 2.773 41.312 19.797 1 84.75 169 LYS A N 1
ATOM 1276 C CA . LYS A 1 169 ? 3.623 41.438 20.969 1 84.75 169 LYS A CA 1
ATOM 1277 C C . LYS A 1 169 ? 4.086 42.875 21.156 1 84.75 169 LYS A C 1
ATOM 1279 O O . LYS A 1 169 ? 4.105 43.375 22.281 1 84.75 169 LYS A O 1
ATOM 1284 N N . ASN A 1 170 ? 4.438 43.562 20.078 1 83.5 170 ASN A N 1
ATOM 1285 C CA . ASN A 1 170 ? 5.152 44.812 20.188 1 83.5 170 ASN A CA 1
ATOM 1286 C C . ASN A 1 170 ? 4.344 45.969 19.609 1 83.5 170 ASN A C 1
ATOM 1288 O O . ASN A 1 170 ? 4.801 47.125 19.609 1 83.5 170 ASN A O 1
ATOM 1292 N N . HIS A 1 171 ? 3.207 45.719 19.094 1 79.94 171 HIS A N 1
ATOM 1293 C CA . HIS A 1 171 ? 2.492 46.812 18.469 1 79.94 171 HIS A CA 1
ATOM 1294 C C . HIS A 1 171 ? 2.109 47.875 19.5 1 79.94 171 HIS A C 1
ATOM 1296 O O . HIS A 1 171 ? 2.137 47.625 20.703 1 79.94 171 HIS A O 1
ATOM 1302 N N . ASP A 1 172 ? 2.105 49.219 19.094 1 75.88 172 ASP A N 1
ATOM 1303 C CA . ASP A 1 172 ? 1.66 50.344 19.906 1 75.88 172 ASP A CA 1
ATOM 1304 C C . ASP A 1 172 ? 0.44 51.031 19.281 1 75.88 172 ASP A C 1
ATOM 1306 O O . ASP A 1 172 ? 0.079 50.75 18.141 1 75.88 172 ASP A O 1
ATOM 1310 N N . HIS A 1 173 ? -0.399 51.656 20.25 1 73.25 173 HIS A N 1
ATOM 1311 C CA . HIS A 1 173 ? -1.466 52.5 19.719 1 73.25 173 HIS A CA 1
ATOM 1312 C C . HIS A 1 173 ? -1.062 53.969 19.734 1 73.25 173 HIS A C 1
ATOM 1314 O O . HIS A 1 173 ? -0.46 54.438 20.703 1 73.25 173 HIS A O 1
ATOM 1320 N N . GLU A 1 174 ? -0.576 54.625 18.609 1 60.97 174 GLU A N 1
ATOM 1321 C CA . GLU A 1 174 ? -0.141 56.031 18.594 1 60.97 174 GLU A CA 1
ATOM 1322 C C . GLU A 1 174 ? -0.927 56.875 19.578 1 60.97 174 GLU A C 1
ATOM 1324 O O . GLU A 1 174 ? -1.585 56.344 20.484 1 60.97 174 GLU A O 1
ATOM 1329 N N . GLU A 1 175 ? -1.334 57.969 19.109 1 54.84 175 GLU A N 1
ATOM 1330 C CA . GLU A 1 175 ? -1.689 59.156 19.906 1 54.84 175 GLU A CA 1
ATOM 1331 C C . GLU A 1 175 ? -2.826 58.844 20.875 1 54.84 175 GLU A C 1
ATOM 1333 O O . GLU A 1 175 ? -2.861 59.344 22 1 54.84 175 GLU A O 1
ATOM 1338 N N . ARG A 1 176 ? -4.152 58.219 20.484 1 57.47 176 ARG A N 1
ATOM 1339 C CA . ARG A 1 176 ? -5.453 57.969 21.094 1 57.47 176 ARG A CA 1
ATOM 1340 C C . ARG A 1 176 ? -5.859 56.531 20.922 1 57.47 176 ARG A C 1
ATOM 1342 O O . ARG A 1 176 ? -5.117 55.719 20.344 1 57.47 176 ARG A O 1
ATOM 1349 N N . VAL A 1 177 ? -7.016 56.156 21.547 1 56.75 177 VAL A N 1
ATOM 1350 C CA . VAL A 1 177 ? -7.863 55 21.281 1 56.75 177 VAL A CA 1
ATOM 1351 C C . VAL A 1 177 ? -7.996 54.781 19.766 1 56.75 177 VAL A C 1
ATOM 1353 O O . VAL A 1 177 ? -8.32 55.719 19.031 1 56.75 177 VAL A O 1
ATOM 1356 N N . GLY A 1 178 ? -6.988 54.031 19.078 1 53.97 178 GLY A N 1
ATOM 1357 C CA . GLY A 1 178 ? -7.043 53.75 17.656 1 53.97 178 GLY A CA 1
ATOM 1358 C C . GLY A 1 178 ? -6.531 52.375 17.297 1 53.97 178 GLY A C 1
ATOM 1359 O O . GLY A 1 178 ? -6.254 51.562 18.188 1 53.97 178 GLY A O 1
ATOM 1360 N N . LYS A 1 179 ? -6.559 52.156 15.992 1 58.28 179 LYS A N 1
ATOM 1361 C CA . LYS A 1 179 ? -6.09 50.875 15.43 1 58.28 179 LYS A CA 1
ATOM 1362 C C . LYS A 1 179 ? -4.621 50.656 15.766 1 58.28 179 LYS A C 1
ATOM 1364 O O . LYS A 1 179 ? -3.844 51.594 15.883 1 58.28 179 LYS A O 1
ATOM 1369 N N . PRO A 1 180 ? -4.137 49.375 16.109 1 59.69 180 PRO A N 1
ATOM 1370 C CA . PRO A 1 180 ? -2.727 49.094 16.359 1 59.69 180 PRO A CA 1
ATOM 1371 C C . PRO A 1 180 ? -1.809 49.594 15.242 1 59.69 180 PRO A C 1
ATOM 1373 O O . PRO A 1 180 ? -2.195 49.562 14.07 1 59.69 180 PRO A O 1
ATOM 1376 N N . VAL A 1 181 ? -0.8 50.438 15.43 1 52.06 181 VAL A N 1
ATOM 1377 C CA . VAL A 1 181 ? 0.222 50.844 14.469 1 52.06 181 VAL A CA 1
ATOM 1378 C C . VAL A 1 181 ? 1.445 49.938 14.617 1 52.06 181 VAL A C 1
ATOM 1380 O O . VAL A 1 181 ? 1.718 49.406 15.703 1 52.06 181 VAL A O 1
ATOM 1383 N N . PRO A 1 182 ? 2.174 49.719 13.414 1 56.16 182 PRO A N 1
ATOM 1384 C CA . PRO A 1 182 ? 3.375 48.906 13.477 1 56.16 182 PRO A CA 1
ATOM 1385 C C . PRO A 1 182 ? 4.336 49.312 14.586 1 56.16 182 PRO A C 1
ATOM 1387 O O . PRO A 1 182 ? 4.391 50.5 14.938 1 56.16 182 PRO A O 1
ATOM 1390 N N . MET B 1 1 ? -0.301 -52.125 -25.453 1 67.5 1 MET B N 1
ATOM 1391 C CA . MET B 1 1 ? -0.386 -50.688 -25.547 1 67.5 1 MET B CA 1
ATOM 1392 C C . MET B 1 1 ? -1.512 -50.156 -24.672 1 67.5 1 MET B C 1
ATOM 1394 O O . MET B 1 1 ? -1.321 -49.188 -23.922 1 67.5 1 MET B O 1
ATOM 1398 N N . GLN B 1 2 ? -2.576 -50.938 -24.578 1 78.44 2 GLN B N 1
ATOM 1399 C CA . GLN B 1 2 ? -3.742 -50.562 -23.781 1 78.44 2 GLN B CA 1
ATOM 1400 C C . GLN B 1 2 ? -3.445 -50.656 -22.281 1 78.44 2 GLN B C 1
ATOM 1402 O O . GLN B 1 2 ? -3.84 -49.812 -21.516 1 78.44 2 GLN B O 1
ATOM 1407 N N . ALA B 1 3 ? -2.652 -51.688 -21.859 1 83.62 3 ALA B N 1
ATOM 1408 C CA . ALA B 1 3 ? -2.309 -51.875 -20.453 1 83.62 3 ALA B CA 1
ATOM 1409 C C . ALA B 1 3 ? -1.404 -50.75 -19.969 1 83.62 3 ALA B C 1
ATOM 1411 O O . ALA B 1 3 ? -1.576 -50.25 -18.844 1 83.62 3 ALA B O 1
ATOM 1412 N N . ILE B 1 4 ? -0.49 -50.312 -20.781 1 82.81 4 ILE B N 1
ATOM 1413 C CA . ILE B 1 4 ? 0.435 -49.25 -20.422 1 82.81 4 ILE B CA 1
ATOM 1414 C C . ILE B 1 4 ? -0.331 -47.938 -20.25 1 82.81 4 ILE B C 1
ATOM 1416 O O . ILE B 1 4 ? -0.123 -47.219 -19.266 1 82.81 4 ILE B O 1
ATOM 1420 N N . ASN B 1 5 ? -1.276 -47.688 -21.172 1 85.12 5 ASN B N 1
ATOM 1421 C CA . ASN B 1 5 ? -2.092 -46.469 -21.094 1 85.12 5 ASN B CA 1
ATOM 1422 C C . ASN B 1 5 ? -2.912 -46.438 -19.812 1 85.12 5 ASN B C 1
ATOM 1424 O O . ASN B 1 5 ? -3.096 -45.375 -19.219 1 85.12 5 ASN B O 1
ATOM 1428 N N . ARG B 1 6 ? -3.355 -47.562 -19.297 1 88.94 6 ARG B N 1
ATOM 1429 C CA . ARG B 1 6 ? -4.164 -47.656 -18.094 1 88.94 6 ARG B CA 1
ATOM 1430 C C . ARG B 1 6 ? -3.34 -47.312 -16.859 1 88.94 6 ARG B C 1
ATOM 1432 O O . ARG B 1 6 ? -3.867 -46.781 -15.891 1 88.94 6 ARG B O 1
ATOM 1439 N N . ILE B 1 7 ? -2.045 -47.594 -16.938 1 84.88 7 ILE B N 1
ATOM 1440 C CA . ILE B 1 7 ? -1.189 -47.344 -15.789 1 84.88 7 ILE B CA 1
ATOM 1441 C C . ILE B 1 7 ? -0.733 -45.875 -15.789 1 84.88 7 ILE B C 1
ATOM 1443 O O . ILE B 1 7 ? -0.604 -45.281 -14.727 1 84.88 7 ILE B O 1
ATOM 1447 N N . ILE B 1 8 ? -0.677 -45.281 -16.922 1 89.81 8 ILE B N 1
ATOM 1448 C CA . ILE B 1 8 ? -0.071 -43.969 -17.047 1 89.81 8 ILE B CA 1
ATOM 1449 C C . ILE B 1 8 ? -1.155 -42.875 -16.984 1 89.81 8 ILE B C 1
ATOM 1451 O O . ILE B 1 8 ? -0.906 -41.781 -16.516 1 89.81 8 ILE B O 1
ATOM 1455 N N . ALA B 1 9 ? -2.379 -43.188 -17.375 1 90.44 9 ALA B N 1
ATOM 1456 C CA . ALA B 1 9 ? -3.457 -42.219 -17.516 1 90.44 9 ALA B CA 1
ATOM 1457 C C . ALA B 1 9 ? -3.742 -41.5 -16.203 1 90.44 9 ALA B C 1
ATOM 1459 O O . ALA B 1 9 ? -3.84 -40.281 -16.156 1 90.44 9 ALA B O 1
ATOM 1460 N N . PRO B 1 10 ? -3.84 -42.281 -15.07 1 89.62 10 PRO B N 1
ATOM 1461 C CA . PRO B 1 10 ? -4.109 -41.594 -13.805 1 89.62 10 PRO B CA 1
ATOM 1462 C C . PRO B 1 10 ? -2.975 -40.656 -13.383 1 89.62 10 PRO B C 1
ATOM 1464 O O . PRO B 1 10 ? -3.219 -39.625 -12.758 1 89.62 10 PRO B O 1
ATOM 1467 N N . LEU B 1 11 ? -1.747 -40.969 -13.688 1 90.62 11 LEU B N 1
ATOM 1468 C CA . LEU B 1 11 ? -0.602 -40.125 -13.352 1 90.62 11 LEU B CA 1
ATOM 1469 C C . LEU B 1 11 ? -0.609 -38.844 -14.18 1 90.62 11 LEU B C 1
ATOM 1471 O O . LEU B 1 11 ? -0.318 -37.781 -13.664 1 90.62 11 LEU B O 1
ATOM 1475 N N . LYS B 1 12 ? -0.924 -39.062 -15.438 1 91.38 12 LYS B N 1
ATOM 1476 C CA . LYS B 1 12 ? -1.02 -37.906 -16.312 1 91.38 12 LYS B CA 1
ATOM 1477 C C . LYS B 1 12 ? -2.115 -36.938 -15.852 1 91.38 12 LYS B C 1
ATOM 1479 O O . LYS B 1 12 ? -1.911 -35.719 -15.812 1 91.38 12 LYS B O 1
ATOM 1484 N N . ARG B 1 13 ? -3.191 -37.5 -15.516 1 90.44 13 ARG B N 1
ATOM 1485 C CA . ARG B 1 13 ? -4.305 -36.688 -15.023 1 90.44 13 ARG B CA 1
ATOM 1486 C C . ARG B 1 13 ? -3.938 -36 -13.719 1 90.44 13 ARG B C 1
ATOM 1488 O O . ARG B 1 13 ? -4.281 -34.812 -13.516 1 90.44 13 ARG B O 1
ATOM 1495 N N . GLY B 1 14 ? -3.252 -36.688 -12.844 1 91.25 14 GLY B N 1
ATOM 1496 C CA . GLY B 1 14 ? -2.791 -36.094 -11.602 1 91.25 14 GLY B CA 1
ATOM 1497 C C . GLY B 1 14 ? -1.895 -34.906 -11.812 1 91.25 14 GLY B C 1
ATOM 1498 O O . GLY B 1 14 ? -2.037 -33.875 -11.133 1 91.25 14 GLY B O 1
ATOM 1499 N N . LEU B 1 15 ? -1.026 -35.031 -12.719 1 93 15 LEU B N 1
ATOM 1500 C CA . LEU B 1 15 ? -0.113 -33.938 -13.047 1 93 15 LEU B CA 1
ATOM 1501 C C . LEU B 1 15 ? -0.875 -32.75 -13.586 1 93 15 LEU B C 1
ATOM 1503 O O . LEU B 1 15 ? -0.595 -31.609 -13.211 1 93 15 LEU B O 1
ATOM 1507 N N . GLN B 1 16 ? -1.88 -33 -14.383 1 92.94 16 GLN B N 1
ATOM 1508 C CA . GLN B 1 16 ? -2.668 -31.953 -15.016 1 92.94 16 GLN B CA 1
ATOM 1509 C C . GLN B 1 16 ? -3.492 -31.188 -13.977 1 92.94 16 GLN B C 1
ATOM 1511 O O . GLN B 1 16 ? -3.818 -30.016 -14.18 1 92.94 16 GLN B O 1
ATOM 1516 N N . LEU B 1 17 ? -3.719 -31.844 -12.891 1 93.12 17 LEU B N 1
ATOM 1517 C CA . LEU B 1 17 ? -4.656 -31.281 -11.93 1 93.12 17 LEU B CA 1
ATOM 1518 C C . LEU B 1 17 ? -3.916 -30.625 -10.766 1 93.12 17 LEU B C 1
ATOM 1520 O O . LEU B 1 17 ? -4.539 -30.062 -9.867 1 93.12 17 LEU B O 1
ATOM 1524 N N . LEU B 1 18 ? -2.588 -30.656 -10.805 1 95.75 18 LEU B N 1
ATOM 1525 C CA . LEU B 1 18 ? -1.795 -30.156 -9.688 1 95.75 18 LEU B CA 1
ATOM 1526 C C . LEU B 1 18 ? -1.929 -28.641 -9.555 1 95.75 18 LEU B C 1
ATOM 1528 O O . LEU B 1 18 ? -2.018 -28.109 -8.445 1 95.75 18 LEU B O 1
ATOM 1532 N N . VAL B 1 19 ? -1.926 -27.922 -10.68 1 97.12 19 VAL B N 1
ATOM 1533 C CA . VAL B 1 19 ? -2.096 -26.484 -10.719 1 97.12 19 VAL B CA 1
ATOM 1534 C C . VAL B 1 19 ? -3.252 -26.109 -11.641 1 97.12 19 VAL B C 1
ATOM 1536 O O . VAL B 1 19 ? -3.266 -26.516 -12.812 1 97.12 19 VAL B O 1
ATOM 1539 N N . SER B 1 20 ? -4.188 -25.328 -11.102 1 96.56 20 SER B N 1
ATOM 1540 C CA . SER B 1 20 ? -5.367 -24.969 -11.883 1 96.56 20 SER B CA 1
ATOM 1541 C C . SER B 1 20 ? -5.676 -23.484 -11.758 1 96.56 20 SER B C 1
ATOM 1543 O O . SER B 1 20 ? -5.312 -22.844 -10.773 1 96.56 20 SER B O 1
ATOM 1545 N N . ARG B 1 21 ? -6.285 -23.062 -12.781 1 96.69 21 ARG B N 1
ATOM 1546 C CA . ARG B 1 21 ? -6.914 -21.75 -12.75 1 96.69 21 ARG B CA 1
ATOM 1547 C C . ARG B 1 21 ? -8.398 -21.859 -12.398 1 96.69 21 ARG B C 1
ATOM 1549 O O . ARG B 1 21 ? -9.062 -22.812 -12.789 1 96.69 21 ARG B O 1
ATOM 1556 N N . ALA B 1 22 ? -8.859 -20.906 -11.672 1 97.88 22 ALA B N 1
ATOM 1557 C CA . ALA B 1 22 ? -10.258 -20.922 -11.258 1 97.88 22 ALA B CA 1
ATOM 1558 C C . ALA B 1 22 ? -10.82 -19.516 -11.172 1 97.88 22 ALA B C 1
ATOM 1560 O O . ALA B 1 22 ? -10.07 -18.547 -11.062 1 97.88 22 ALA B O 1
ATOM 1561 N N . VAL B 1 23 ? -12.07 -19.406 -11.266 1 98.12 23 VAL B N 1
ATOM 1562 C CA . VAL B 1 23 ? -12.781 -18.156 -11.062 1 98.12 23 VAL B CA 1
ATOM 1563 C C . VAL B 1 23 ? -13.414 -18.125 -9.672 1 98.12 23 VAL B C 1
ATOM 1565 O O . VAL B 1 23 ? -14.031 -19.109 -9.25 1 98.12 23 VAL B O 1
ATOM 1568 N N . VAL B 1 24 ? -13.25 -17.047 -9.023 1 98.31 24 VAL B N 1
ATOM 1569 C CA . VAL B 1 24 ? -13.797 -16.906 -7.676 1 98.31 24 VAL B CA 1
ATOM 1570 C C . VAL B 1 24 ? -15.289 -16.594 -7.758 1 98.31 24 VAL B C 1
ATOM 1572 O O . VAL B 1 24 ? -15.688 -15.594 -8.359 1 98.31 24 VAL B O 1
ATOM 1575 N N . SER B 1 25 ? -16.062 -17.344 -7.062 1 97.69 25 SER B N 1
ATOM 1576 C CA . SER B 1 25 ? -17.516 -17.125 -7.059 1 97.69 25 SER B CA 1
ATOM 1577 C C . SER B 1 25 ? -17.984 -16.562 -5.727 1 97.69 25 SER B C 1
ATOM 1579 O O . SER B 1 25 ? -18.922 -15.773 -5.684 1 97.69 25 SER B O 1
ATOM 1581 N N . VAL B 1 26 ? -17.453 -17.062 -4.676 1 97.75 26 VAL B N 1
ATOM 1582 C CA . VAL B 1 26 ? -17.812 -16.625 -3.332 1 97.75 26 VAL B CA 1
ATOM 1583 C C . VAL B 1 26 ? -16.562 -16.484 -2.477 1 97.75 26 VAL B C 1
ATOM 1585 O O . VAL B 1 26 ? -15.641 -17.297 -2.58 1 97.75 26 VAL B O 1
ATOM 1588 N N . VAL B 1 27 ? -16.531 -15.508 -1.721 1 98.44 27 VAL B N 1
ATOM 1589 C CA . VAL B 1 27 ? -15.484 -15.32 -0.715 1 98.44 27 VAL B CA 1
ATOM 1590 C C . VAL B 1 27 ? -16.109 -15.352 0.681 1 98.44 27 VAL B C 1
ATOM 1592 O O . VAL B 1 27 ? -16.969 -14.531 0.998 1 98.44 27 VAL B O 1
ATOM 1595 N N . ASN B 1 28 ? -15.695 -16.25 1.475 1 98.38 28 ASN B N 1
ATOM 1596 C CA . ASN B 1 28 ? -16.125 -16.359 2.867 1 98.38 28 ASN B CA 1
ATOM 1597 C C . ASN B 1 28 ? -14.984 -15.992 3.824 1 98.38 28 ASN B C 1
ATOM 1599 O O . ASN B 1 28 ? -14.062 -16.781 4.023 1 98.38 28 ASN B O 1
ATOM 1603 N N . ASP B 1 29 ? -15.133 -14.883 4.527 1 98.19 29 ASP B N 1
ATOM 1604 C CA . ASP B 1 29 ? -14.078 -14.383 5.41 1 98.19 29 ASP B CA 1
ATOM 1605 C C . ASP B 1 29 ? -14.477 -14.531 6.879 1 98.19 29 ASP B C 1
ATOM 1607 O O . ASP B 1 29 ? -13.969 -13.812 7.742 1 98.19 29 ASP B O 1
ATOM 1611 N N . ALA B 1 30 ? -15.375 -15.383 7.176 1 97.62 30 ALA B N 1
ATOM 1612 C CA . ALA B 1 30 ? -15.906 -15.508 8.531 1 97.62 30 ALA B CA 1
ATOM 1613 C C . ALA B 1 30 ? -15.109 -16.531 9.344 1 97.62 30 ALA B C 1
ATOM 1615 O O . ALA B 1 30 ? -15.18 -16.547 10.57 1 97.62 30 ALA B O 1
ATOM 1616 N N . TYR B 1 31 ? -14.312 -17.375 8.734 1 95.94 31 TYR B N 1
ATOM 1617 C CA . TYR B 1 31 ? -13.57 -18.422 9.414 1 95.94 31 TYR B CA 1
ATOM 1618 C C . TYR B 1 31 ? -12.164 -17.953 9.781 1 95.94 31 TYR B C 1
ATOM 1620 O O . TYR B 1 31 ? -11.797 -16.812 9.508 1 95.94 31 TYR B O 1
ATOM 1628 N N . ALA B 1 32 ? -11.406 -18.875 10.461 1 96.75 32 ALA B N 1
ATOM 1629 C CA . ALA B 1 32 ? -10.039 -18.547 10.859 1 96.75 32 ALA B CA 1
ATOM 1630 C C . ALA B 1 32 ? -9.18 -18.234 9.633 1 96.75 32 ALA B C 1
ATOM 1632 O O . ALA B 1 32 ? -8.312 -17.359 9.688 1 96.75 32 ALA B O 1
ATOM 1633 N N . ARG B 1 33 ? -9.391 -18.969 8.609 1 97.75 33 ARG B N 1
ATOM 1634 C CA . ARG B 1 33 ? -8.797 -18.688 7.312 1 97.75 33 ARG B CA 1
ATOM 1635 C C . ARG B 1 33 ? -9.867 -18.375 6.273 1 97.75 33 ARG B C 1
ATOM 1637 O O . ARG B 1 33 ? -10.961 -18.953 6.309 1 97.75 33 ARG B O 1
ATOM 1644 N N . GLN B 1 34 ? -9.562 -17.516 5.359 1 98.31 34 GLN B N 1
ATOM 1645 C CA . GLN B 1 34 ? -10.492 -17.188 4.281 1 98.31 34 GLN B CA 1
ATOM 1646 C C . GLN B 1 34 ? -10.734 -18.391 3.379 1 98.31 34 GLN B C 1
ATOM 1648 O O . GLN B 1 34 ? -9.789 -19.078 2.986 1 98.31 34 GLN B O 1
ATOM 1653 N N . ASN B 1 35 ? -12.039 -18.578 3.096 1 98.5 35 ASN B N 1
ATOM 1654 C CA . ASN B 1 35 ? -12.414 -19.656 2.199 1 98.5 35 ASN B CA 1
ATOM 1655 C C . ASN B 1 35 ? -13.07 -19.141 0.924 1 98.5 35 ASN B C 1
ATOM 1657 O O . ASN B 1 35 ? -13.805 -18.156 0.959 1 98.5 35 ASN B O 1
ATOM 1661 N N . LEU B 1 36 ? -12.859 -19.922 -0.109 1 98.56 36 LEU B N 1
ATOM 1662 C CA . LEU B 1 36 ? -13.398 -19.531 -1.406 1 98.56 36 LEU B CA 1
ATOM 1663 C C . LEU B 1 36 ? -14.273 -20.641 -1.986 1 98.56 36 LEU B C 1
ATOM 1665 O O . LEU B 1 36 ? -14.023 -21.812 -1.751 1 98.56 36 LEU B O 1
ATOM 1669 N N . GLN B 1 37 ? -15.305 -20.25 -2.658 1 98.25 37 GLN B N 1
ATOM 1670 C CA . GLN B 1 37 ? -15.914 -21.094 -3.676 1 98.25 37 GLN B CA 1
ATOM 1671 C C . GLN B 1 37 ? -15.375 -20.766 -5.062 1 98.25 37 GLN B C 1
ATOM 1673 O O . GLN B 1 37 ? -15.398 -19.609 -5.492 1 98.25 37 GLN B O 1
ATOM 1678 N N . LEU B 1 38 ? -14.898 -21.797 -5.77 1 97.94 38 LEU B N 1
ATOM 1679 C CA . LEU B 1 38 ? -14.211 -21.609 -7.039 1 97.94 38 LEU B CA 1
ATOM 1680 C C . LEU B 1 38 ? -14.883 -22.422 -8.148 1 97.94 38 LEU B C 1
ATOM 1682 O O . LEU B 1 38 ? -15.344 -23.531 -7.914 1 97.94 38 LEU B O 1
ATOM 1686 N N . ARG B 1 39 ? -14.891 -21.812 -9.281 1 97.44 39 ARG B N 1
ATOM 1687 C CA . ARG B 1 39 ? -15.219 -22.547 -10.5 1 97.44 39 ARG B CA 1
ATOM 1688 C C . ARG B 1 39 ? -13.961 -22.891 -11.289 1 97.44 39 ARG B C 1
ATOM 1690 O O . ARG B 1 39 ? -13.25 -21.984 -11.75 1 97.44 39 ARG B O 1
ATOM 1697 N N . LEU B 1 40 ? -13.789 -24.172 -11.469 1 92.62 40 LEU B N 1
ATOM 1698 C CA . LEU B 1 40 ? -12.594 -24.641 -12.164 1 92.62 40 LEU B CA 1
ATOM 1699 C C . LEU B 1 40 ? -12.883 -24.844 -13.648 1 92.62 40 LEU B C 1
ATOM 1701 O O . LEU B 1 40 ? -14.008 -24.656 -14.102 1 92.62 40 LEU B O 1
ATOM 1705 N N . GLN B 1 41 ? -11.836 -25.016 -14.508 1 79.88 41 GLN B N 1
ATOM 1706 C CA . GLN B 1 41 ? -11.922 -25.125 -15.961 1 79.88 41 GLN B CA 1
ATOM 1707 C C . GLN B 1 41 ? -12.945 -26.172 -16.375 1 79.88 41 GLN B C 1
ATOM 1709 O O . GLN B 1 41 ? -13.711 -25.969 -17.328 1 79.88 41 GLN B O 1
ATOM 1714 N N . SER B 1 42 ? -13.031 -27.281 -15.773 1 76 42 SER B N 1
ATOM 1715 C CA . SER B 1 42 ? -13.977 -28.328 -16.156 1 76 42 SER B CA 1
ATOM 1716 C C . SER B 1 42 ? -15.367 -28.047 -15.602 1 76 42 SER B C 1
ATOM 1718 O O . SER B 1 42 ? -16.219 -28.953 -15.555 1 76 42 SER B O 1
ATOM 1720 N N . GLU B 1 43 ? -15.609 -26.906 -15.188 1 80.44 43 GLU B N 1
ATOM 1721 C CA . GLU B 1 43 ? -16.875 -26.484 -14.617 1 80.44 43 GLU B CA 1
ATOM 1722 C C . GLU B 1 43 ? -17.125 -27.141 -13.258 1 80.44 43 GLU B C 1
ATOM 1724 O O . GLU B 1 43 ? -18.266 -27.188 -12.781 1 80.44 43 GLU B O 1
ATOM 1729 N N . GLU B 1 44 ? -16.094 -27.688 -12.852 1 89.75 44 GLU B N 1
ATOM 1730 C CA . GLU B 1 44 ? -16.125 -28.203 -11.477 1 89.75 44 GLU B CA 1
ATOM 1731 C C . GLU B 1 44 ? -16.172 -27.047 -10.469 1 89.75 44 GLU B C 1
ATOM 1733 O O . GLU B 1 44 ? -15.484 -26.047 -10.648 1 89.75 44 GLU B O 1
ATOM 1738 N N . VAL B 1 45 ? -17.141 -27.25 -9.477 1 94.62 45 VAL B N 1
ATOM 1739 C CA . VAL B 1 45 ? -17.219 -26.266 -8.406 1 94.62 45 VAL B CA 1
ATOM 1740 C C . VAL B 1 45 ? -16.516 -26.812 -7.152 1 94.62 45 VAL B C 1
ATOM 1742 O O . VAL B 1 45 ? -16.781 -27.938 -6.738 1 94.62 45 VAL B O 1
ATOM 1745 N N . ALA B 1 46 ? -15.57 -26.125 -6.676 1 96.06 46 ALA B N 1
ATOM 1746 C CA . ALA B 1 46 ? -14.898 -26.469 -5.422 1 96.06 46 ALA B CA 1
ATOM 1747 C C . ALA B 1 46 ? -15.297 -25.5 -4.312 1 96.06 46 ALA B C 1
ATOM 1749 O O . ALA B 1 46 ? -15.156 -24.281 -4.457 1 96.06 46 ALA B O 1
ATOM 1750 N N . ASP B 1 47 ? -15.727 -26.078 -3.256 1 96 47 ASP B N 1
ATOM 1751 C CA . ASP B 1 47 ? -16.156 -25.266 -2.123 1 96 47 ASP B CA 1
ATOM 1752 C C . ASP B 1 47 ? -15.141 -25.312 -0.986 1 96 47 ASP B C 1
ATOM 1754 O O . ASP B 1 47 ? -14.305 -26.219 -0.939 1 96 47 ASP B O 1
ATOM 1758 N N . ASP B 1 48 ? -15.133 -24.234 -0.144 1 96.81 48 ASP B N 1
ATOM 1759 C CA . ASP B 1 48 ? -14.336 -24.172 1.082 1 96.81 48 ASP B CA 1
ATOM 1760 C C . ASP B 1 48 ? -12.852 -24.344 0.784 1 96.81 48 ASP B C 1
ATOM 1762 O O . ASP B 1 48 ? -12.148 -25.062 1.499 1 96.81 48 ASP B O 1
ATOM 1766 N N . VAL B 1 49 ? -12.398 -23.797 -0.279 1 98.25 49 VAL B N 1
ATOM 1767 C CA . VAL B 1 49 ? -10.977 -23.766 -0.589 1 98.25 49 VAL B CA 1
ATOM 1768 C C . VAL B 1 49 ? -10.281 -22.688 0.252 1 98.25 49 VAL B C 1
ATOM 1770 O O . VAL B 1 49 ? -10.609 -21.516 0.154 1 98.25 49 VAL B O 1
ATOM 1773 N N . GLU B 1 50 ? -9.328 -23.141 1.052 1 98.5 50 GLU B N 1
ATOM 1774 C CA . GLU B 1 50 ? -8.625 -22.188 1.887 1 98.5 50 GLU B CA 1
ATOM 1775 C C . GLU B 1 50 ? -7.723 -21.281 1.046 1 98.5 50 GLU B C 1
ATOM 1777 O O . GLU B 1 50 ? -7.035 -21.75 0.138 1 98.5 50 GLU B O 1
ATOM 1782 N N . ARG B 1 51 ? -7.77 -20.016 1.35 1 98.56 51 ARG B N 1
ATOM 1783 C CA . ARG B 1 51 ? -6.859 -19.078 0.712 1 98.56 51 ARG B CA 1
ATOM 1784 C C . ARG B 1 51 ? -5.715 -18.703 1.646 1 98.56 51 ARG B C 1
ATOM 1786 O O . ARG B 1 51 ? -5.938 -18.156 2.729 1 98.56 51 ARG B O 1
ATOM 1793 N N . PHE B 1 52 ? -4.48 -18.953 1.22 1 97.94 52 PHE B N 1
ATOM 1794 C CA . PHE B 1 52 ? -3.283 -18.562 1.961 1 97.94 52 PHE B CA 1
ATOM 1795 C C . PHE B 1 52 ? -2.756 -17.219 1.479 1 97.94 52 PHE B C 1
ATOM 1797 O O . PHE B 1 52 ? -2.59 -17 0.277 1 97.94 52 PHE B O 1
ATOM 1804 N N . GLN B 1 53 ? -2.52 -16.344 2.426 1 97.19 53 GLN B N 1
ATOM 1805 C CA . GLN B 1 53 ? -1.99 -15.016 2.133 1 97.19 53 GLN B CA 1
ATOM 1806 C C . GLN B 1 53 ? -0.699 -14.75 2.904 1 97.19 53 GLN B C 1
ATOM 1808 O O . GLN B 1 53 ? -0.507 -15.281 4 1 97.19 53 GLN B O 1
ATOM 1813 N N . ASN B 1 54 ? 0.194 -13.961 2.293 1 95.5 54 ASN B N 1
ATOM 1814 C CA . ASN B 1 54 ? 1.452 -13.633 2.955 1 95.5 54 ASN B CA 1
ATOM 1815 C C . ASN B 1 54 ? 1.222 -12.789 4.207 1 95.5 54 ASN B C 1
ATOM 1817 O O . ASN B 1 54 ? 0.411 -11.867 4.195 1 95.5 54 ASN B O 1
ATOM 1821 N N . TYR B 1 55 ? 1.958 -13.242 5.242 1 96.94 55 TYR B N 1
ATOM 1822 C CA . TYR B 1 55 ? 1.942 -12.414 6.445 1 96.94 55 TYR B CA 1
ATOM 1823 C C . TYR B 1 55 ? 2.291 -10.969 6.117 1 96.94 55 TYR B C 1
ATOM 1825 O O . TYR B 1 55 ? 3.203 -10.703 5.332 1 96.94 55 TYR B O 1
ATOM 1833 N N . GLY B 1 56 ? 1.544 -10.086 6.762 1 96.38 56 GLY B N 1
ATOM 1834 C CA . GLY B 1 56 ? 1.823 -8.664 6.613 1 96.38 56 GLY B CA 1
ATOM 1835 C C . GLY B 1 56 ? 0.811 -7.945 5.746 1 96.38 56 GLY B C 1
ATOM 1836 O O . GLY B 1 56 ? 0.675 -6.723 5.824 1 96.38 56 GLY B O 1
ATOM 1837 N N . HIS B 1 57 ? 0.158 -8.609 4.887 1 97 57 HIS B N 1
ATOM 1838 C CA . HIS B 1 57 ? -0.94 -8.062 4.102 1 97 57 HIS B CA 1
ATOM 1839 C C . HIS B 1 57 ? -2.105 -9.047 4.023 1 97 57 HIS B C 1
ATOM 1841 O O . HIS B 1 57 ? -1.899 -10.25 3.873 1 97 57 HIS B O 1
ATOM 1847 N N . TYR B 1 58 ? -3.27 -8.531 4.191 1 97.69 58 TYR B N 1
ATOM 1848 C CA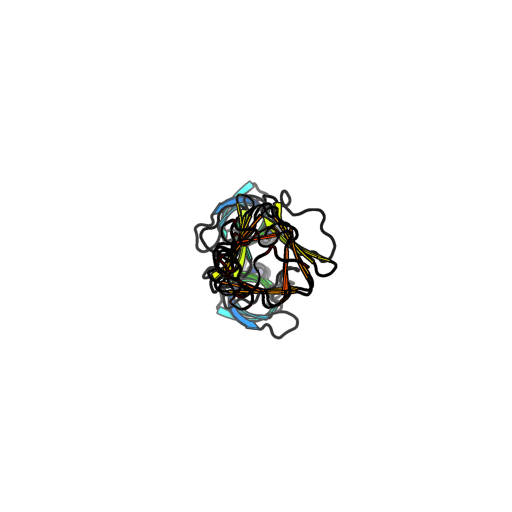 . TYR B 1 58 ? -4.473 -9.344 4.109 1 97.69 58 TYR B CA 1
ATOM 1849 C C . TYR B 1 58 ? -5.578 -8.617 3.354 1 97.69 58 TYR B C 1
ATOM 1851 O O . TYR B 1 58 ? -5.766 -7.41 3.531 1 97.69 58 TYR B O 1
ATOM 1859 N N . SER B 1 59 ? -6.285 -9.32 2.436 1 98.31 59 SER B N 1
ATOM 1860 C CA . SER B 1 59 ? -7.305 -8.672 1.621 1 98.31 59 SER B CA 1
ATOM 1861 C C . SER B 1 59 ? -8.523 -9.57 1.437 1 98.31 59 SER B C 1
ATOM 1863 O O . SER B 1 59 ? -8.461 -10.766 1.704 1 98.31 59 SER B O 1
ATOM 1865 N N . VAL B 1 60 ? -9.656 -8.992 1.122 1 98.69 60 VAL B N 1
ATOM 1866 C CA . VAL B 1 60 ? -10.914 -9.664 0.822 1 98.69 60 VAL B CA 1
ATOM 1867 C C . VAL B 1 60 ? -11.414 -9.25 -0.56 1 98.69 60 VAL B C 1
ATOM 1869 O O . VAL B 1 60 ? -12.086 -8.227 -0.7 1 98.69 60 VAL B O 1
ATOM 1872 N N . PRO B 1 61 ? -11.078 -10.016 -1.603 1 98.12 61 PRO B N 1
ATOM 1873 C CA . PRO B 1 61 ? -11.547 -9.656 -2.945 1 98.12 61 PRO B CA 1
ATOM 1874 C C . PRO B 1 61 ? -13.055 -9.867 -3.119 1 98.12 61 PRO B C 1
ATOM 1876 O O . PRO B 1 61 ? -13.641 -10.719 -2.449 1 98.12 61 PRO B O 1
ATOM 1879 N N . LYS B 1 62 ? -13.656 -9.055 -3.953 1 97.62 62 LYS B N 1
ATOM 1880 C CA . LYS B 1 62 ? -15.055 -9.25 -4.309 1 97.62 62 LYS B CA 1
ATOM 1881 C C . LYS B 1 62 ? -15.211 -10.336 -5.367 1 97.62 62 LYS B C 1
ATOM 1883 O O . LYS B 1 62 ? -16.219 -11.055 -5.387 1 97.62 62 LYS B O 1
ATOM 1888 N N . ALA B 1 63 ? -14.32 -10.453 -6.305 1 97.19 63 ALA B N 1
ATOM 1889 C CA . ALA B 1 63 ? -14.242 -11.375 -7.43 1 97.19 63 ALA B CA 1
ATOM 1890 C C . ALA B 1 63 ? -12.797 -11.578 -7.883 1 97.19 63 ALA B C 1
ATOM 1892 O O . ALA B 1 63 ? -11.867 -11.18 -7.184 1 97.19 63 ALA B O 1
ATOM 1893 N N . GLY B 1 64 ? -12.672 -12.312 -8.984 1 97.75 64 GLY B N 1
ATOM 1894 C CA . GLY B 1 64 ? -11.352 -12.469 -9.57 1 97.75 64 GLY B CA 1
ATOM 1895 C C . GLY B 1 64 ? -11.055 -13.898 -9.992 1 97.75 64 GLY B C 1
ATOM 1896 O O . GLY B 1 64 ? -11.969 -14.719 -10.094 1 97.75 64 GLY B O 1
ATOM 1897 N N . GLU B 1 65 ? -9.805 -14.055 -10.32 1 98.25 65 GLU B N 1
ATOM 1898 C CA . GLU B 1 65 ? -9.258 -15.359 -10.695 1 98.25 65 GLU B CA 1
ATOM 1899 C C . GLU B 1 65 ? -8.219 -15.836 -9.688 1 98.25 65 GLU B C 1
ATOM 1901 O O . GLU B 1 65 ? -7.484 -15.023 -9.117 1 98.25 65 GLU B O 1
ATOM 1906 N N . ALA B 1 66 ? -8.211 -17.172 -9.516 1 98.5 66 ALA B N 1
ATOM 1907 C CA . ALA B 1 66 ? -7.297 -17.766 -8.539 1 98.5 66 ALA B CA 1
ATOM 1908 C C . ALA B 1 66 ? -6.387 -18.797 -9.195 1 98.5 66 ALA B C 1
ATOM 1910 O O . ALA B 1 66 ? -6.789 -19.469 -10.148 1 98.5 66 ALA B O 1
ATOM 1911 N N . ILE B 1 67 ? -5.172 -18.875 -8.742 1 98.44 67 ILE B N 1
ATOM 1912 C CA . ILE B 1 67 ? -4.312 -20.031 -8.969 1 98.44 67 ILE B CA 1
ATOM 1913 C C . ILE B 1 67 ? -4.383 -20.984 -7.77 1 98.44 67 ILE B C 1
ATOM 1915 O O . ILE B 1 67 ? -4.141 -20.562 -6.633 1 98.44 67 ILE B O 1
ATOM 1919 N N . VAL B 1 68 ? -4.723 -22.219 -8.109 1 98.06 68 VAL B N 1
ATOM 1920 C CA . VAL B 1 68 ? -4.996 -23.219 -7.074 1 98.06 68 VAL B CA 1
ATOM 1921 C C . VAL B 1 68 ? -4.062 -24.406 -7.242 1 98.06 68 VAL B C 1
ATOM 1923 O O . VAL B 1 68 ? -3.805 -24.844 -8.367 1 98.06 68 VAL B O 1
ATOM 1926 N N . VAL B 1 69 ? -3.664 -24.953 -6.051 1 97.88 69 VAL B N 1
ATOM 1927 C CA . VAL B 1 69 ? -2.789 -26.125 -6.086 1 97.88 69 VAL B CA 1
ATOM 1928 C C . VAL B 1 69 ? -3.43 -27.266 -5.316 1 97.88 69 VAL B C 1
ATOM 1930 O O . VAL B 1 69 ? -4.109 -27.047 -4.309 1 97.88 69 VAL B O 1
ATOM 1933 N N . SER B 1 70 ? -3.215 -28.438 -5.863 1 96.69 70 SER B N 1
ATOM 1934 C CA . SER B 1 70 ? -3.668 -29.641 -5.188 1 96.69 70 SER B CA 1
ATOM 1935 C C . SER B 1 70 ? -2.621 -30.156 -4.203 1 96.69 70 SER B C 1
ATOM 1937 O O . SER B 1 70 ? -1.646 -30.797 -4.602 1 96.69 70 SER B O 1
ATOM 1939 N N . VAL B 1 71 ? -2.885 -29.953 -2.957 1 95.38 71 VAL B N 1
ATOM 1940 C CA . VAL B 1 71 ? -1.925 -30.375 -1.94 1 95.38 71 VAL B CA 1
ATOM 1941 C C . VAL B 1 71 ? -1.891 -31.891 -1.857 1 95.38 71 VAL B C 1
ATOM 1943 O O . VAL B 1 71 ? -2.938 -32.531 -1.771 1 95.38 71 VAL B O 1
ATOM 1946 N N . GLY B 1 72 ? -0.718 -32.469 -1.964 1 92.5 72 GLY B N 1
ATOM 1947 C CA . GLY B 1 72 ? -0.564 -33.906 -1.96 1 92.5 72 GLY B CA 1
ATOM 1948 C C . GLY B 1 72 ? -1.098 -34.562 -3.217 1 92.5 72 GLY B C 1
ATOM 1949 O O . GLY B 1 72 ? -1.336 -35.781 -3.238 1 92.5 72 GLY B O 1
ATOM 1950 N N . GLY B 1 73 ? -1.395 -33.781 -4.156 1 91.44 73 GLY B N 1
ATOM 1951 C CA . GLY B 1 73 ? -1.922 -34.312 -5.41 1 91.44 73 GLY B CA 1
ATOM 1952 C C . GLY B 1 73 ? -3.389 -34.688 -5.328 1 91.44 73 GLY B C 1
ATOM 1953 O O . GLY B 1 73 ? -3.885 -35.438 -6.164 1 91.44 73 GLY B O 1
ATOM 1954 N N . LYS B 1 74 ? -4.012 -34.281 -4.266 1 91.44 74 LYS B N 1
ATOM 1955 C CA . LYS B 1 74 ? -5.414 -34.625 -4.051 1 91.44 74 LYS B CA 1
ATOM 1956 C C . LYS B 1 74 ? -6.32 -33.406 -4.32 1 91.44 74 LYS B C 1
ATOM 1958 O O . LYS B 1 74 ? -6.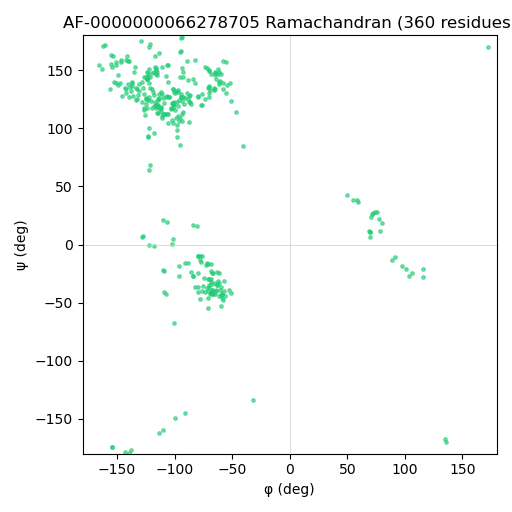137 -32.344 -3.736 1 91.44 74 LYS B O 1
ATOM 1963 N N . ARG B 1 75 ? -7.301 -33.688 -5.191 1 89.25 75 ARG B N 1
ATOM 1964 C CA . ARG B 1 75 ? -8.203 -32.594 -5.586 1 89.25 75 ARG B CA 1
ATOM 1965 C C . ARG B 1 75 ? -9.133 -32.219 -4.438 1 89.25 75 ARG B C 1
ATOM 1967 O O . ARG B 1 75 ? -9.758 -31.156 -4.461 1 89.25 75 ARG B O 1
ATOM 1974 N N . SER B 1 76 ? -9.211 -33.094 -3.465 1 91.75 76 SER B N 1
ATOM 1975 C CA . SER B 1 76 ? -10.047 -32.781 -2.303 1 91.75 76 SER B CA 1
ATOM 1976 C C . SER B 1 76 ? -9.352 -31.812 -1.36 1 91.75 76 SER B C 1
ATOM 1978 O O . SER B 1 76 ? -9.977 -31.281 -0.446 1 91.75 76 SER B O 1
ATOM 1980 N N . HIS B 1 77 ? -8.086 -31.578 -1.606 1 94.81 77 HIS B N 1
ATOM 1981 C CA . HIS B 1 77 ? -7.305 -30.672 -0.767 1 94.81 77 HIS B CA 1
ATOM 1982 C C . HIS B 1 77 ? -6.719 -29.531 -1.585 1 94.81 77 HIS B C 1
ATOM 1984 O O . HIS B 1 77 ? -5.496 -29.391 -1.674 1 94.81 77 HIS B O 1
ATOM 1990 N N . LEU B 1 78 ? -7.586 -28.672 -2.047 1 96.94 78 LEU B N 1
ATOM 1991 C CA . LEU B 1 78 ? -7.172 -27.516 -2.832 1 96.94 78 LEU B CA 1
ATOM 1992 C C . LEU B 1 78 ? -6.848 -26.328 -1.928 1 96.94 78 LEU B C 1
ATOM 1994 O O . LEU B 1 78 ? -7.523 -26.125 -0.918 1 96.94 78 LEU B O 1
ATOM 1998 N N . VAL B 1 79 ? -5.84 -25.594 -2.277 1 98.44 79 VAL B N 1
ATOM 1999 C CA . VAL B 1 79 ? -5.535 -24.312 -1.642 1 98.44 79 VAL B CA 1
ATOM 2000 C C . VAL B 1 79 ? -5.316 -23.25 -2.709 1 98.44 79 VAL B C 1
ATOM 2002 O O . VAL B 1 79 ? -4.703 -23.5 -3.744 1 98.44 79 VAL B O 1
ATOM 2005 N N . ALA B 1 80 ? -5.844 -22.078 -2.486 1 98.62 80 ALA B N 1
ATOM 2006 C CA . ALA B 1 80 ? -5.59 -20.922 -3.342 1 98.62 80 ALA B CA 1
ATOM 2007 C C . ALA B 1 80 ? -4.359 -20.156 -2.871 1 98.62 80 ALA B C 1
ATOM 2009 O O . ALA B 1 80 ? -4.273 -19.75 -1.708 1 98.62 80 ALA B O 1
ATOM 2010 N N . VAL B 1 81 ? -3.463 -19.875 -3.787 1 98.12 81 VAL B N 1
ATOM 2011 C CA . VAL B 1 81 ? -2.205 -19.266 -3.369 1 98.12 81 VAL B CA 1
ATOM 2012 C C . VAL B 1 81 ? -2.162 -17.812 -3.824 1 98.12 81 VAL B C 1
ATOM 2014 O O . VAL B 1 81 ? -1.385 -17.016 -3.297 1 98.12 81 VAL B O 1
ATOM 2017 N N . VAL B 1 82 ? -2.918 -17.469 -4.82 1 98.44 82 VAL B N 1
ATOM 2018 C CA . VAL B 1 82 ? -3.027 -16.078 -5.273 1 98.44 82 VAL B CA 1
ATOM 2019 C C . VAL B 1 82 ? -4.422 -15.836 -5.848 1 98.44 82 VAL B C 1
ATOM 2021 O O . VAL B 1 82 ? -4.961 -16.688 -6.566 1 98.44 82 VAL B O 1
ATOM 2024 N N . VAL B 1 83 ? -4.996 -14.742 -5.527 1 98.56 83 VAL B N 1
ATOM 2025 C CA . VAL B 1 83 ? -6.25 -14.266 -6.105 1 98.56 83 VAL B CA 1
ATOM 2026 C C . VAL B 1 83 ? -6.055 -12.867 -6.68 1 98.56 83 VAL B C 1
ATOM 2028 O O . VAL B 1 83 ? -5.68 -11.938 -5.961 1 98.56 83 VAL B O 1
ATOM 2031 N N . ASP B 1 84 ? -6.309 -12.805 -7.945 1 98 84 ASP B N 1
ATOM 2032 C CA . ASP B 1 84 ? -6.109 -11.57 -8.703 1 98 84 ASP B CA 1
ATOM 2033 C C . ASP B 1 84 ? -7.406 -11.109 -9.359 1 98 84 ASP B C 1
ATOM 2035 O O . ASP B 1 84 ? -8.156 -11.93 -9.898 1 98 84 ASP B O 1
ATOM 2039 N N . ASP B 1 85 ? -7.727 -9.844 -9.273 1 98 85 ASP B N 1
ATOM 2040 C CA . ASP B 1 85 ? -8.844 -9.266 -10.008 1 98 85 ASP B CA 1
ATOM 2041 C C . ASP B 1 85 ? -8.367 -8.188 -10.977 1 98 85 ASP B C 1
ATOM 2043 O O . ASP B 1 85 ? -8.242 -7.02 -10.602 1 98 85 ASP B O 1
ATOM 2047 N N . LYS B 1 86 ? -8.172 -8.555 -12.172 1 96.56 86 LYS B N 1
ATOM 2048 C CA . LYS B 1 86 ? -7.566 -7.668 -13.164 1 96.56 86 LYS B CA 1
ATOM 2049 C C . LYS B 1 86 ? -8.5 -6.516 -13.516 1 96.56 86 LYS B C 1
ATOM 2051 O O . LYS B 1 86 ? -8.078 -5.516 -14.102 1 96.56 86 LYS B O 1
ATOM 2056 N N . SER B 1 87 ? -9.773 -6.617 -13.195 1 96.88 87 SER B N 1
ATOM 2057 C CA . SER B 1 87 ? -10.742 -5.602 -13.586 1 96.88 87 SER B CA 1
ATOM 2058 C C . SER B 1 87 ? -10.656 -4.375 -12.688 1 96.88 87 SER B C 1
ATOM 2060 O O . SER B 1 87 ? -11.203 -3.32 -13.008 1 96.88 87 SER B O 1
ATOM 2062 N N . VAL B 1 88 ? -9.969 -4.453 -11.547 1 97.38 88 VAL B N 1
ATOM 2063 C CA . VAL B 1 88 ? -9.969 -3.332 -10.609 1 97.38 88 VAL B CA 1
ATOM 2064 C C . VAL B 1 88 ? -8.531 -2.959 -10.25 1 97.38 88 VAL B C 1
ATOM 2066 O O . VAL B 1 88 ? -8.297 -2.189 -9.312 1 97.38 88 VAL B O 1
ATOM 2069 N N . ARG B 1 89 ? -7.566 -3.559 -10.898 1 96 89 ARG B N 1
ATOM 2070 C CA . ARG B 1 89 ? -6.18 -3.217 -10.602 1 96 89 ARG B CA 1
ATOM 2071 C C . ARG B 1 89 ? -5.895 -1.755 -10.93 1 96 89 ARG B C 1
ATOM 2073 O O . ARG B 1 89 ? -6.543 -1.17 -11.797 1 96 89 ARG B O 1
ATOM 2080 N N . PRO B 1 90 ? -4.918 -1.143 -10.18 1 96.5 90 PRO B N 1
ATOM 2081 C CA . PRO B 1 90 ? -4.551 0.23 -10.531 1 96.5 90 PRO B CA 1
ATOM 2082 C C . PRO B 1 90 ? -3.918 0.331 -11.922 1 96.5 90 PRO B C 1
ATOM 2084 O O . PRO B 1 90 ? -3.236 -0.598 -12.359 1 96.5 90 PRO B O 1
ATOM 2087 N N . ALA B 1 91 ? -4.145 1.44 -12.609 1 93.44 91 ALA B N 1
ATOM 2088 C CA . ALA B 1 91 ? -3.633 1.68 -13.953 1 93.44 91 ALA B CA 1
ATOM 2089 C C . ALA B 1 91 ? -2.619 2.82 -13.961 1 93.44 91 ALA B C 1
ATOM 2091 O O . ALA B 1 91 ? -2.508 3.566 -12.984 1 93.44 91 ALA B O 1
ATOM 2092 N N . GLY B 1 92 ? -1.872 2.898 -15.062 1 95 92 GLY B N 1
ATOM 2093 C CA . GLY B 1 92 ? -0.967 4.02 -15.258 1 95 92 GLY B CA 1
ATOM 2094 C C . GLY B 1 92 ? 0.274 3.941 -14.391 1 95 92 GLY B C 1
ATOM 2095 O O . GLY B 1 92 ? 0.833 4.973 -14 1 95 92 GLY B O 1
ATOM 2096 N N . LEU B 1 93 ? 0.721 2.795 -14.016 1 97.56 93 LEU B N 1
ATOM 2097 C CA . LEU B 1 93 ? 1.896 2.625 -13.164 1 97.56 93 LEU B CA 1
ATOM 2098 C C . LEU B 1 93 ? 3.164 2.52 -14.008 1 97.56 93 LEU B C 1
ATOM 2100 O O . LEU B 1 93 ? 3.098 2.217 -15.203 1 97.56 93 LEU B O 1
ATOM 2104 N N . ILE B 1 94 ? 4.234 2.814 -13.375 1 97.69 94 ILE B N 1
ATOM 2105 C CA . ILE B 1 94 ? 5.539 2.705 -14.023 1 97.69 94 ILE B CA 1
ATOM 2106 C C . ILE B 1 94 ? 6.43 1.751 -13.227 1 97.69 94 ILE B C 1
ATOM 2108 O O . ILE B 1 94 ? 6.094 1.368 -12.102 1 97.69 94 ILE B O 1
ATOM 2112 N N . ALA B 1 95 ? 7.543 1.403 -13.805 1 97.69 95 ALA B N 1
ATOM 2113 C CA . ALA B 1 95 ? 8.469 0.474 -13.164 1 97.69 95 ALA B CA 1
ATOM 2114 C C . ALA B 1 95 ? 8.867 0.971 -11.773 1 97.69 95 ALA B C 1
ATOM 2116 O O . ALA B 1 95 ? 9.25 2.131 -11.609 1 97.69 95 ALA B O 1
ATOM 2117 N N . GLY B 1 96 ? 8.773 0.108 -10.742 1 98.12 96 GLY B N 1
ATOM 2118 C CA . GLY B 1 96 ? 9.125 0.425 -9.359 1 98.12 96 GLY B CA 1
ATOM 2119 C C . GLY B 1 96 ? 7.914 0.729 -8.492 1 98.12 96 GLY B C 1
ATOM 2120 O O . GLY B 1 96 ? 8 0.685 -7.266 1 98.12 96 GLY B O 1
ATOM 2121 N N . ASP B 1 97 ? 6.84 1.074 -9.109 1 98.75 97 ASP B N 1
ATOM 2122 C CA . ASP B 1 97 ? 5.652 1.46 -8.344 1 98.75 97 ASP B CA 1
ATOM 2123 C C . ASP B 1 97 ? 5.164 0.308 -7.473 1 98.75 97 ASP B C 1
ATOM 2125 O O . ASP B 1 97 ? 5.199 -0.852 -7.887 1 98.75 97 ASP B O 1
ATOM 2129 N N . SER B 1 98 ? 4.758 0.572 -6.297 1 98.56 98 SER B N 1
ATOM 2130 C CA . SER B 1 98 ? 4.109 -0.316 -5.34 1 98.56 98 SER B CA 1
ATOM 2131 C C . SER B 1 98 ? 2.879 0.341 -4.723 1 98.56 98 SER B C 1
ATOM 2133 O O . SER B 1 98 ? 2.969 1.43 -4.152 1 98.56 98 SER B O 1
ATOM 2135 N N . VAL B 1 99 ? 1.688 -0.34 -4.809 1 98.75 99 VAL B N 1
ATOM 2136 C CA . VAL B 1 99 ? 0.425 0.332 -4.523 1 98.75 99 VAL B CA 1
ATOM 2137 C C . VAL B 1 99 ? -0.432 -0.545 -3.613 1 98.75 99 VAL B C 1
ATOM 2139 O O . VAL B 1 99 ? -0.606 -1.738 -3.875 1 98.75 99 VAL B O 1
ATOM 2142 N N . LEU B 1 100 ? -0.829 0.001 -2.486 1 98.81 100 LEU B N 1
ATOM 2143 C CA . LEU B 1 100 ? -1.965 -0.526 -1.737 1 98.81 100 LEU B CA 1
ATOM 2144 C C . LEU B 1 100 ? -3.271 0.092 -2.223 1 98.81 100 LEU B C 1
ATOM 2146 O O . LEU B 1 100 ? -3.412 1.317 -2.244 1 98.81 100 LEU B O 1
ATOM 2150 N N . TYR B 1 101 ? -4.266 -0.74 -2.672 1 98.75 101 TYR B N 1
ATOM 2151 C CA . TYR B 1 101 ? -5.422 -0.143 -3.326 1 98.75 101 TYR B CA 1
ATOM 2152 C C . TYR B 1 101 ? -6.711 -0.838 -2.896 1 98.75 101 TYR B C 1
ATOM 2154 O O . TYR B 1 101 ? -6.676 -1.951 -2.367 1 98.75 101 TYR B O 1
ATOM 2162 N N . HIS B 1 102 ? -7.785 -0.153 -3.037 1 98.75 102 HIS B N 1
ATOM 2163 C CA . HIS B 1 102 ? -9.141 -0.669 -2.91 1 98.75 102 HIS B CA 1
ATOM 2164 C C . HIS B 1 102 ? -9.852 -0.694 -4.258 1 98.75 102 HIS B C 1
ATOM 2166 O O . HIS B 1 102 ? -9.555 0.123 -5.137 1 98.75 102 HIS B O 1
ATOM 2172 N N . LEU B 1 103 ? -10.781 -1.54 -4.461 1 98.25 103 LEU B N 1
ATOM 2173 C CA . LEU B 1 103 ? -11.477 -1.707 -5.734 1 98.25 103 LEU B CA 1
ATOM 2174 C C . LEU B 1 103 ? -12.203 -0.426 -6.129 1 98.25 103 LEU B C 1
ATOM 2176 O O . LEU B 1 103 ? -12.492 -0.212 -7.309 1 98.25 103 LEU B O 1
ATOM 2180 N N . GLU B 1 104 ? -12.547 0.427 -5.152 1 98.38 104 GLU B N 1
ATOM 2181 C CA . GLU B 1 104 ? -13.266 1.661 -5.453 1 98.38 104 GLU B CA 1
ATOM 2182 C C . GLU B 1 104 ? -12.32 2.738 -5.973 1 98.38 104 GLU B C 1
ATOM 2184 O O . GLU B 1 104 ? -12.75 3.842 -6.312 1 98.38 104 GLU B O 1
ATOM 2189 N N . GLY B 1 105 ? -10.922 2.486 -5.895 1 97.94 105 GLY B N 1
ATOM 2190 C CA . GLY B 1 105 ? -9.992 3.385 -6.559 1 97.94 105 GLY B CA 1
ATOM 2191 C C . GLY B 1 105 ? -9.078 4.117 -5.594 1 97.94 105 GLY B C 1
ATOM 2192 O O . GLY B 1 105 ? -8.047 4.668 -5.996 1 97.94 105 GLY B O 1
ATOM 2193 N N . HIS B 1 106 ? -9.453 4.25 -4.25 1 98.81 106 HIS B N 1
ATOM 2194 C CA . HIS B 1 106 ? -8.539 4.906 -3.322 1 98.81 106 HIS B CA 1
ATOM 2195 C C . HIS B 1 106 ? -7.293 4.055 -3.086 1 98.81 106 HIS B C 1
ATOM 2197 O O . HIS B 1 106 ? -7.359 2.824 -3.125 1 98.81 106 HIS B O 1
ATOM 2203 N N . GLN B 1 107 ? -6.141 4.699 -2.869 1 98.81 107 GLN B N 1
ATOM 2204 C CA . GLN B 1 107 ? -4.883 3.967 -2.867 1 98.81 107 GLN B CA 1
ATOM 2205 C C . GLN B 1 107 ? -3.773 4.777 -2.201 1 98.81 107 GLN B C 1
ATOM 2207 O O . GLN B 1 107 ? -3.861 6.004 -2.115 1 98.81 107 GLN B O 1
ATOM 2212 N N . LEU B 1 108 ? -2.848 4.125 -1.643 1 98.94 108 LEU B N 1
ATOM 2213 C CA . LEU B 1 108 ? -1.507 4.617 -1.34 1 98.94 108 LEU B CA 1
ATOM 2214 C C . LEU B 1 108 ? -0.5 4.117 -2.371 1 98.94 108 LEU B C 1
ATOM 2216 O O . LEU B 1 108 ? -0.288 2.91 -2.506 1 98.94 108 LEU B O 1
ATOM 2220 N N . ARG B 1 109 ? 0.115 5.039 -3.113 1 98.88 109 ARG B N 1
ATOM 2221 C CA . ARG B 1 109 ? 1.05 4.699 -4.18 1 98.88 109 ARG B CA 1
ATOM 2222 C C . ARG B 1 109 ? 2.449 5.215 -3.867 1 98.88 109 ARG B C 1
ATOM 2224 O O . ARG B 1 109 ? 2.635 6.41 -3.623 1 98.88 109 ARG B O 1
ATOM 2231 N N . LEU B 1 110 ? 3.402 4.379 -3.775 1 98.94 110 LEU B N 1
ATOM 2232 C CA . LEU B 1 110 ? 4.812 4.75 -3.826 1 98.94 110 LEU B CA 1
ATOM 2233 C C . LEU B 1 110 ? 5.32 4.758 -5.262 1 98.94 110 LEU B C 1
ATOM 2235 O O . LEU B 1 110 ? 5.203 3.758 -5.973 1 98.94 110 LEU B O 1
ATOM 2239 N N . THR B 1 111 ? 5.887 5.906 -5.668 1 98.81 111 THR B N 1
ATOM 2240 C CA . THR B 1 111 ? 6.301 6.055 -7.062 1 98.81 111 THR B CA 1
ATOM 2241 C C . THR B 1 111 ? 7.645 6.773 -7.152 1 98.81 111 THR B C 1
ATOM 2243 O O . THR B 1 111 ? 8.281 7.051 -6.133 1 98.81 111 THR B O 1
ATOM 2246 N N . GLU B 1 112 ? 8.094 6.957 -8.352 1 98.56 112 GLU B N 1
ATOM 2247 C CA . GLU B 1 112 ? 9.43 7.477 -8.609 1 98.56 112 GLU B CA 1
ATOM 2248 C C . GLU B 1 112 ? 9.648 8.812 -7.906 1 98.56 112 GLU B C 1
ATOM 2250 O O . GLU B 1 112 ? 8.688 9.469 -7.504 1 98.56 112 GLU B O 1
ATOM 2255 N N . ASN B 1 113 ? 10.914 9.18 -7.641 1 98.69 113 ASN B N 1
ATOM 2256 C CA . ASN B 1 113 ? 11.383 10.438 -7.078 1 98.69 113 ASN B CA 1
ATOM 2257 C C . ASN B 1 113 ? 11.039 10.547 -5.594 1 98.69 113 ASN B C 1
ATOM 2259 O O . ASN B 1 113 ? 10.758 11.641 -5.098 1 98.69 113 ASN B O 1
ATOM 2263 N N . GLY B 1 114 ? 10.914 9.445 -4.922 1 98.75 114 GLY B N 1
ATOM 2264 C CA . GLY B 1 114 ? 10.68 9.422 -3.484 1 98.75 114 GLY B CA 1
ATOM 2265 C C . GLY B 1 114 ? 9.281 9.867 -3.102 1 98.75 114 GLY B C 1
ATOM 2266 O O . GLY B 1 114 ? 9.062 10.367 -1.995 1 98.75 114 GLY B O 1
ATOM 2267 N N . GLU B 1 115 ? 8.32 9.711 -3.992 1 98.88 115 GLU B N 1
ATOM 2268 C CA . GLU B 1 115 ? 6.992 10.258 -3.723 1 98.88 115 GLU B CA 1
ATOM 2269 C C . GLU B 1 115 ? 6.047 9.172 -3.205 1 98.88 115 GLU B C 1
ATOM 2271 O O . GLU B 1 115 ? 6 8.07 -3.756 1 98.88 115 GLU B O 1
ATOM 2276 N N . ALA B 1 116 ? 5.359 9.461 -2.154 1 98.94 116 ALA B N 1
ATOM 2277 C CA . ALA B 1 116 ? 4.191 8.727 -1.67 1 98.94 116 ALA B CA 1
ATOM 2278 C C . ALA B 1 116 ? 2.92 9.555 -1.823 1 98.94 116 ALA B C 1
ATOM 2280 O O . ALA B 1 116 ? 2.883 10.719 -1.435 1 98.94 116 ALA B O 1
ATOM 2281 N N . ILE B 1 117 ? 1.902 8.969 -2.426 1 98.94 117 ILE B N 1
ATOM 2282 C CA . ILE B 1 117 ? 0.658 9.68 -2.697 1 98.94 117 ILE B CA 1
ATOM 2283 C C . ILE B 1 117 ? -0.521 8.891 -2.137 1 98.94 117 ILE B C 1
ATOM 2285 O O . ILE B 1 117 ? -0.767 7.758 -2.545 1 98.94 117 ILE B O 1
ATOM 2289 N N . LEU B 1 118 ? -1.193 9.469 -1.17 1 98.88 118 LEU B N 1
ATOM 2290 C CA . LEU B 1 118 ? -2.439 8.914 -0.657 1 98.88 118 LEU B CA 1
ATOM 2291 C C . LEU B 1 118 ? -3.645 9.633 -1.253 1 98.88 118 LEU B C 1
ATOM 2293 O O . LEU B 1 118 ? -3.812 10.836 -1.051 1 98.88 118 LEU B O 1
ATOM 2297 N N . SER B 1 119 ? -4.492 8.938 -2.033 1 98.81 119 SER B N 1
ATOM 2298 C CA . SER B 1 119 ? -5.707 9.469 -2.637 1 98.81 119 SER B CA 1
ATOM 2299 C C . SER B 1 119 ? -6.949 8.766 -2.104 1 98.81 119 SER B C 1
ATOM 2301 O O . SER B 1 119 ? -7.082 7.543 -2.246 1 98.81 119 SER B O 1
ATOM 2303 N N . CYS B 1 120 ? -7.824 9.516 -1.45 1 98.88 120 CYS B N 1
ATOM 2304 C CA . CYS B 1 120 ? -9.047 8.953 -0.886 1 98.88 120 CYS B CA 1
ATOM 2305 C C . CYS B 1 120 ? -10.062 10.047 -0.581 1 98.88 120 CYS B C 1
ATOM 2307 O O . CYS B 1 120 ? -9.781 11.227 -0.758 1 98.88 120 CYS B O 1
ATOM 2309 N N . LYS B 1 121 ? -11.258 9.586 -0.242 1 98.88 121 LYS B N 1
ATOM 2310 C CA . LYS B 1 121 ? -12.281 10.555 0.116 1 98.88 121 LYS B CA 1
ATOM 2311 C C . LYS B 1 121 ? -12.078 11.07 1.538 1 98.88 121 LYS B C 1
ATOM 2313 O O . LYS B 1 121 ? -12.18 12.273 1.787 1 98.88 121 LYS B O 1
ATOM 2318 N N . LYS B 1 122 ? -11.852 10.188 2.453 1 98.88 122 LYS B N 1
ATOM 2319 C CA . LYS B 1 122 ? -11.578 10.531 3.844 1 98.88 122 LYS B CA 1
ATOM 2320 C C . LYS B 1 122 ? -10.359 9.789 4.371 1 98.88 122 LYS B C 1
ATOM 2322 O O . LYS B 1 122 ? -10.258 8.562 4.223 1 98.88 122 LYS B O 1
ATOM 2327 N N . PHE B 1 123 ? -9.469 10.578 4.93 1 98.81 123 PHE B N 1
ATOM 2328 C CA . PHE B 1 123 ? -8.297 9.992 5.578 1 98.81 123 PHE B CA 1
ATOM 2329 C C . PHE B 1 123 ? -8.32 10.258 7.078 1 98.81 123 PHE B C 1
ATOM 2331 O O . PHE B 1 123 ? -8.367 11.406 7.508 1 98.81 123 PHE B O 1
ATOM 2338 N N . THR B 1 124 ? -8.328 9.195 7.906 1 98.88 124 THR B N 1
ATOM 2339 C CA . THR B 1 124 ? -8.359 9.297 9.359 1 98.88 124 THR B CA 1
ATOM 2340 C C . THR B 1 124 ? -7.066 8.758 9.969 1 98.88 124 THR B C 1
ATOM 2342 O O . THR B 1 124 ? -6.664 7.629 9.672 1 98.88 124 THR B O 1
ATOM 2345 N N . ILE B 1 125 ? -6.402 9.617 10.789 1 98.69 125 ILE B N 1
ATOM 2346 C CA . ILE B 1 125 ? -5.27 9.195 11.602 1 98.69 125 ILE B CA 1
ATOM 2347 C C . ILE B 1 125 ? -5.688 9.109 13.07 1 98.69 125 ILE B C 1
ATOM 2349 O O . ILE B 1 125 ? -6.055 10.125 13.672 1 98.69 125 ILE B O 1
ATOM 2353 N N . GLU B 1 126 ? -5.719 7.957 13.602 1 98.69 126 GLU B N 1
ATOM 2354 C CA . GLU B 1 126 ? -5.914 7.719 15.031 1 98.69 126 GLU B CA 1
ATOM 2355 C C . GLU B 1 126 ? -4.641 7.184 15.68 1 98.69 126 GLU B C 1
ATOM 2357 O O . GLU B 1 126 ? -4.227 6.055 15.406 1 98.69 126 GLU B O 1
ATOM 2362 N N . THR B 1 127 ? -4.051 8.023 16.469 1 98.62 127 THR B N 1
ATOM 2363 C CA . THR B 1 127 ? -2.756 7.672 17.047 1 98.62 127 THR B CA 1
ATOM 2364 C C . THR B 1 127 ? -2.568 8.344 18.406 1 98.62 127 THR B C 1
ATOM 2366 O O . THR B 1 127 ? -3.271 9.305 18.719 1 98.62 127 THR B O 1
ATOM 2369 N N . ASP B 1 128 ? -1.701 7.734 19.172 1 98.5 128 ASP B N 1
ATOM 2370 C CA . ASP B 1 128 ? -1.347 8.422 20.406 1 98.5 128 ASP B CA 1
ATOM 2371 C C . ASP B 1 128 ? -0.486 9.656 20.125 1 98.5 128 ASP B C 1
ATOM 2373 O O . ASP B 1 128 ? -0.733 10.727 20.672 1 98.5 128 ASP B O 1
ATOM 2377 N N . THR B 1 129 ? 0.521 9.477 19.266 1 98.69 129 THR B N 1
ATOM 2378 C CA . THR B 1 129 ? 1.422 10.57 18.906 1 98.69 129 THR B CA 1
ATOM 2379 C C . THR B 1 129 ? 1.591 10.672 17.391 1 98.69 129 THR B C 1
ATOM 2381 O O . THR B 1 129 ? 1.814 9.664 16.719 1 98.69 129 THR B O 1
ATOM 2384 N N . LEU B 1 130 ? 1.456 11.875 16.859 1 98.69 130 LEU B N 1
ATOM 2385 C CA . LEU B 1 130 ? 1.798 12.188 15.477 1 98.69 130 LEU B CA 1
ATOM 2386 C C . LEU B 1 130 ? 3.002 13.117 15.414 1 98.69 130 LEU B C 1
ATOM 2388 O O . LEU B 1 130 ? 2.928 14.266 15.859 1 98.69 130 LEU B O 1
ATOM 2392 N N . ASP B 1 131 ? 4.086 12.633 14.867 1 98.62 131 ASP B N 1
ATOM 2393 C CA . ASP B 1 131 ? 5.297 13.414 14.641 1 98.62 131 ASP B CA 1
ATOM 2394 C C . ASP B 1 131 ? 5.582 13.562 13.148 1 98.62 131 ASP B C 1
ATOM 2396 O O . ASP B 1 131 ? 5.875 12.57 12.469 1 98.62 131 ASP B O 1
ATOM 2400 N N . CYS B 1 132 ? 5.465 14.773 12.703 1 98.56 132 CYS B N 1
ATOM 2401 C CA . CYS B 1 132 ? 5.75 15.055 11.305 1 98.56 132 CYS B CA 1
ATOM 2402 C C . CYS B 1 132 ? 6.977 15.953 11.172 1 98.56 132 CYS B C 1
ATOM 2404 O O . CYS B 1 132 ? 6.961 17.109 11.602 1 98.56 132 CYS B O 1
ATOM 2406 N N . SER B 1 133 ? 8.055 15.391 10.609 1 98.69 133 SER B N 1
ATOM 2407 C CA . SER B 1 133 ? 9.266 16.156 10.305 1 98.69 133 SER B CA 1
ATOM 2408 C C . SER B 1 133 ? 9.438 16.344 8.805 1 98.69 133 SER B C 1
ATOM 2410 O O . SER B 1 133 ? 9.484 15.367 8.055 1 98.69 133 SER B O 1
ATOM 2412 N N . ALA B 1 134 ? 9.492 17.578 8.398 1 98.69 134 ALA B N 1
ATOM 2413 C CA . ALA B 1 134 ? 9.602 17.891 6.973 1 98.69 134 ALA B CA 1
ATOM 2414 C C . ALA B 1 134 ? 10.258 19.25 6.75 1 98.69 134 ALA B C 1
ATOM 2416 O O . ALA B 1 134 ? 10.203 20.125 7.621 1 98.69 134 ALA B O 1
ATOM 2417 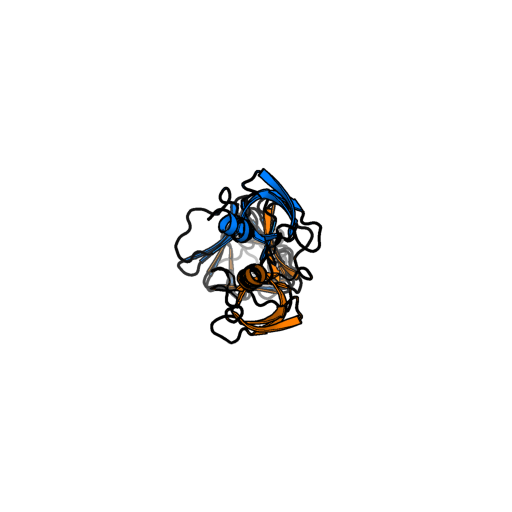N N . GLN B 1 135 ? 10.906 19.375 5.586 1 98.56 135 GLN B N 1
ATOM 2418 C CA . GLN B 1 135 ? 11.484 20.672 5.242 1 98.56 135 GLN B CA 1
ATOM 2419 C C . GLN B 1 135 ? 10.398 21.703 4.98 1 98.56 135 GLN B C 1
ATOM 2421 O O . GLN B 1 135 ? 10.602 22.906 5.199 1 98.56 135 GLN B O 1
ATOM 2426 N N . GLN B 1 136 ? 9.289 21.234 4.508 1 98.62 136 GLN B N 1
ATOM 2427 C CA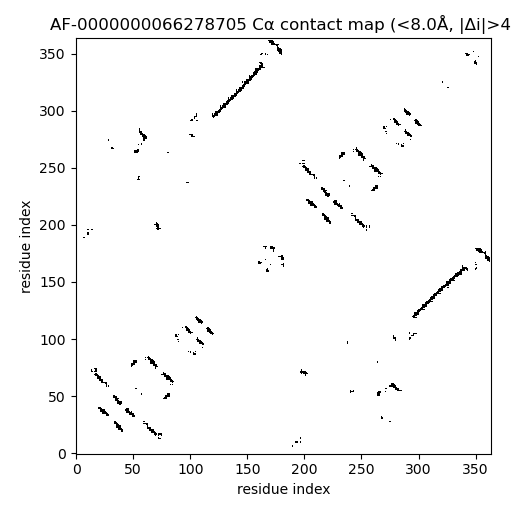 . GLN B 1 136 ? 8.133 22.078 4.223 1 98.62 136 GLN B CA 1
ATOM 2428 C C . GLN B 1 136 ? 6.828 21.328 4.465 1 98.62 136 GLN B C 1
ATOM 2430 O O . GLN B 1 136 ? 6.703 20.156 4.098 1 98.62 136 GLN B O 1
ATOM 2435 N N . ILE B 1 137 ? 5.805 21.969 5.07 1 98.69 137 ILE B N 1
ATOM 2436 C CA . ILE B 1 137 ? 4.465 21.422 5.262 1 98.69 137 ILE B CA 1
ATOM 2437 C C . ILE B 1 137 ? 3.426 22.422 4.75 1 98.69 137 ILE B C 1
ATOM 2439 O O . ILE B 1 137 ? 3.457 23.609 5.109 1 98.69 137 ILE B O 1
ATOM 2443 N N . THR B 1 138 ? 2.613 21.984 3.83 1 98.81 138 THR B N 1
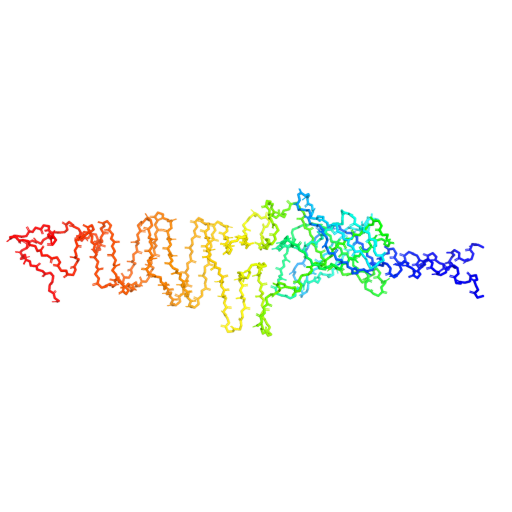ATOM 2444 C CA . THR B 1 138 ? 1.503 22.797 3.346 1 98.81 138 THR B CA 1
ATOM 2445 C C . THR B 1 138 ? 0.172 22.078 3.582 1 98.81 138 THR B C 1
ATOM 2447 O O . THR B 1 138 ? -0.009 20.938 3.166 1 98.81 138 THR B O 1
ATOM 2450 N N . PHE B 1 139 ? -0.718 22.734 4.293 1 98.56 139 PHE B N 1
ATOM 2451 C CA . PHE B 1 139 ? -2.121 22.344 4.352 1 98.56 139 PHE B CA 1
ATOM 2452 C C . PHE B 1 139 ? -2.953 23.172 3.377 1 98.56 139 PHE B C 1
ATOM 2454 O O . PHE B 1 139 ? -3.252 24.344 3.641 1 98.56 139 PHE B O 1
ATOM 2461 N N . ASP B 1 140 ? -3.299 22.578 2.264 1 98.69 140 ASP B N 1
ATOM 2462 C CA . ASP B 1 140 ? -4.109 23.219 1.236 1 98.69 140 ASP B CA 1
ATOM 2463 C C . ASP B 1 140 ? -5.586 22.875 1.403 1 98.69 140 ASP B C 1
ATOM 2465 O O . ASP B 1 140 ? -6.09 21.938 0.759 1 98.69 140 ASP B O 1
ATOM 2469 N N . SER B 1 141 ? -6.246 23.594 2.197 1 98.5 141 SER B N 1
ATOM 2470 C CA . SER B 1 141 ? -7.656 23.422 2.533 1 98.5 141 SER B CA 1
ATOM 2471 C C . SER B 1 141 ? -8.305 24.766 2.861 1 98.5 141 SER B C 1
ATOM 2473 O O . SER B 1 141 ? -7.672 25.641 3.451 1 98.5 141 SER B O 1
ATOM 2475 N N . PRO B 1 142 ? -9.602 24.922 2.504 1 98.56 142 PRO B N 1
ATOM 2476 C CA . PRO B 1 142 ? -10.258 26.172 2.859 1 98.56 142 PRO B CA 1
ATOM 2477 C C . PRO B 1 142 ? -10.328 26.406 4.367 1 98.56 142 PRO B C 1
ATOM 2479 O O . PRO B 1 142 ? -10.344 27.547 4.824 1 98.56 142 PRO B O 1
ATOM 2482 N N . GLN B 1 143 ? -10.422 25.359 5.094 1 98.62 143 GLN B N 1
ATOM 2483 C CA . GLN B 1 143 ? -10.57 25.453 6.543 1 98.62 143 GLN B CA 1
ATOM 2484 C C . GLN B 1 143 ? -9.773 24.344 7.246 1 98.62 143 GLN B C 1
ATOM 2486 O O . GLN B 1 143 ? -9.867 23.172 6.875 1 98.62 143 GLN B O 1
ATOM 2491 N N . THR B 1 144 ? -8.961 24.672 8.258 1 98.69 144 THR B N 1
ATOM 2492 C CA . THR B 1 144 ? -8.312 23.781 9.203 1 98.69 144 THR B CA 1
ATOM 2493 C C . THR B 1 144 ? -8.75 24.094 10.633 1 98.69 144 THR B C 1
ATOM 2495 O O . THR B 1 144 ? -8.82 25.25 11.023 1 98.69 144 THR B O 1
ATOM 2498 N N . THR B 1 145 ? -9.078 23.031 11.344 1 98.81 145 THR B N 1
ATOM 2499 C CA . THR B 1 145 ? -9.531 23.234 12.719 1 98.81 145 THR B CA 1
ATOM 2500 C C . THR B 1 145 ? -8.648 22.453 13.688 1 98.81 145 THR B C 1
ATOM 2502 O O . THR B 1 145 ? -8.414 21.266 13.508 1 98.81 145 THR B O 1
ATOM 2505 N N . PHE B 1 146 ? -8.117 23.172 14.711 1 98.62 146 PHE B N 1
ATOM 2506 C CA . PHE B 1 146 ? -7.492 22.531 15.867 1 98.62 146 PHE B CA 1
ATOM 2507 C C . PHE B 1 146 ? -8.438 22.516 17.062 1 98.62 146 PHE B C 1
ATOM 2509 O O . PHE B 1 146 ? -8.867 23.578 17.531 1 98.62 146 PHE B O 1
ATOM 2516 N N . THR B 1 147 ? -8.664 21.328 17.484 1 98.5 147 THR B N 1
ATOM 2517 C CA . THR B 1 147 ? -9.672 21.203 18.531 1 98.5 147 THR B CA 1
ATOM 2518 C C . THR B 1 147 ? -9.086 21.562 19.891 1 98.5 147 THR B C 1
ATOM 2520 O O . THR B 1 147 ? -9.82 21.875 20.828 1 98.5 147 THR B O 1
ATOM 2523 N N . GLY B 1 148 ? -7.809 21.438 20.062 1 98.19 148 GLY B N 1
ATOM 2524 C CA . GLY B 1 148 ? -7.133 21.797 21.297 1 98.19 148 GLY B CA 1
ATOM 2525 C C . GLY B 1 148 ? -6.246 23.031 21.156 1 98.19 148 GLY B C 1
ATOM 2526 O O . GLY B 1 148 ? -6.508 23.891 20.312 1 98.19 148 GLY B O 1
ATOM 2527 N N . ASN B 1 149 ? -5.246 23.188 22.125 1 98.69 149 ASN B N 1
ATOM 2528 C CA . ASN B 1 149 ? -4.281 24.281 22.109 1 98.69 149 ASN B CA 1
ATOM 2529 C C . ASN B 1 149 ? -3.236 24.094 21.016 1 98.69 149 ASN B C 1
ATOM 2531 O O . ASN B 1 149 ? -2.988 22.969 20.578 1 98.69 149 ASN B O 1
ATOM 2535 N N . VAL B 1 150 ? -2.689 25.172 20.531 1 98.69 150 VAL B N 1
ATOM 2536 C CA . VAL B 1 150 ? -1.599 25.141 19.562 1 98.69 150 VAL B CA 1
ATOM 2537 C C . VAL B 1 150 ? -0.431 25.984 20.078 1 98.69 150 VAL B C 1
ATOM 2539 O O . VAL B 1 150 ? -0.577 27.188 20.312 1 98.69 150 VAL B O 1
ATOM 2542 N N . ASP B 1 151 ? 0.64 25.281 20.266 1 98.75 151 ASP B N 1
ATOM 2543 C CA . ASP B 1 151 ? 1.879 25.969 20.609 1 98.75 151 ASP B CA 1
ATOM 2544 C C . ASP B 1 151 ? 2.771 26.156 19.375 1 98.75 151 ASP B C 1
ATOM 2546 O O . ASP B 1 151 ? 3.344 25.188 18.875 1 98.75 151 ASP B O 1
ATOM 2550 N N . ILE B 1 152 ? 2.9 27.375 18.891 1 98.62 152 ILE B N 1
ATOM 2551 C CA . ILE B 1 152 ? 3.787 27.734 17.781 1 98.62 152 ILE B CA 1
ATOM 2552 C C . ILE B 1 152 ? 5.109 28.266 18.328 1 98.62 152 ILE B C 1
ATOM 2554 O O . ILE B 1 152 ? 5.164 29.375 18.859 1 98.62 152 ILE B O 1
ATOM 2558 N N . MET B 1 153 ? 6.145 27.406 18.203 1 98.25 153 MET B N 1
ATOM 2559 C CA . MET B 1 153 ? 7.434 27.781 18.781 1 98.25 153 MET B CA 1
ATOM 2560 C C . MET B 1 153 ? 8.039 28.969 18.031 1 98.25 153 MET B C 1
ATOM 2562 O O . MET B 1 153 ? 8.812 29.734 18.594 1 98.25 153 MET B O 1
ATOM 2566 N N . GLY B 1 154 ? 7.648 29.125 16.812 1 98 154 GLY B N 1
ATOM 2567 C CA . GLY B 1 154 ? 8.078 30.266 16.016 1 98 154 GLY B CA 1
ATOM 2568 C C . GLY B 1 154 ? 7.051 31.375 15.953 1 98 154 GLY B C 1
ATOM 2569 O O . GLY B 1 154 ? 6.398 31.672 16.953 1 98 154 GLY B O 1
ATOM 2570 N N . ILE B 1 155 ? 7.035 32.156 14.781 1 98.19 155 ILE B N 1
ATOM 2571 C CA . ILE B 1 155 ? 6.137 33.281 14.547 1 98.19 155 ILE B CA 1
ATOM 2572 C C . ILE B 1 155 ? 4.93 32.812 13.734 1 98.19 155 ILE B C 1
ATOM 2574 O O . ILE B 1 155 ? 5.078 32.031 12.781 1 98.19 155 ILE B O 1
ATOM 2578 N N . SER B 1 156 ? 3.752 33.156 14.172 1 98.25 156 SER B N 1
ATOM 2579 C CA . SER B 1 156 ? 2.541 33 13.375 1 98.25 156 SER B CA 1
ATOM 2580 C C . SER B 1 156 ? 2.209 34.25 12.586 1 98.25 156 SER B C 1
ATOM 2582 O O . SER B 1 156 ? 1.966 35.312 13.172 1 98.25 156 SER B O 1
ATOM 2584 N N . THR B 1 157 ? 2.295 34.125 11.258 1 98.25 157 THR B N 1
ATOM 2585 C CA . THR B 1 157 ? 1.877 35.219 10.398 1 98.25 157 THR B CA 1
ATOM 2586 C C . THR B 1 157 ? 0.542 34.906 9.734 1 98.25 157 THR B C 1
ATOM 2588 O O . THR B 1 157 ? 0.294 33.781 9.328 1 98.25 157 THR B O 1
ATOM 2591 N N . ALA B 1 158 ? -0.34 35.906 9.625 1 98.12 158 ALA B N 1
ATOM 2592 C CA . ALA B 1 158 ? -1.643 35.75 8.984 1 98.12 158 ALA B CA 1
ATOM 2593 C C . ALA B 1 158 ? -2.141 37.062 8.43 1 98.12 158 ALA B C 1
ATOM 2595 O O . ALA B 1 158 ? -1.602 38.125 8.766 1 98.12 158 ALA B O 1
ATOM 2596 N N . THR B 1 159 ? -3.115 36.938 7.527 1 97.25 159 THR B N 1
ATOM 2597 C CA . THR B 1 159 ? -3.826 38.156 7.156 1 97.25 159 THR B CA 1
ATOM 2598 C C . THR B 1 159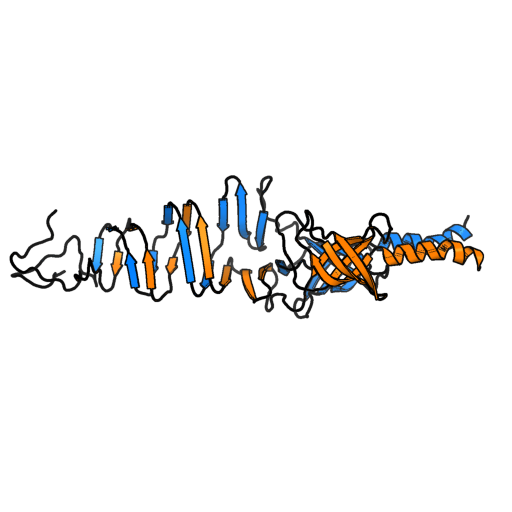 ? -4.402 38.812 8.391 1 97.25 159 THR B C 1
ATOM 2600 O O . THR B 1 159 ? -4.352 40.062 8.516 1 97.25 159 THR B O 1
ATOM 2603 N N . ASP B 1 160 ? -5 38.094 9.289 1 95.56 160 ASP B N 1
ATOM 2604 C CA . ASP B 1 160 ? -5.492 38.594 10.57 1 95.56 160 ASP B CA 1
ATOM 2605 C C . ASP B 1 160 ? -5.594 37.469 11.602 1 95.56 160 ASP B C 1
ATOM 2607 O O . ASP B 1 160 ? -6.004 36.344 11.273 1 95.56 160 ASP B O 1
ATOM 2611 N N . HIS B 1 161 ? -5.109 37.719 12.812 1 96.81 161 HIS B N 1
ATOM 2612 C CA . HIS B 1 161 ? -5.449 36.906 13.977 1 96.81 161 HIS B CA 1
ATOM 2613 C C . HIS B 1 161 ? -6.656 37.469 14.711 1 96.81 161 HIS B C 1
ATOM 2615 O O . HIS B 1 161 ? -6.629 38.625 15.156 1 96.81 161 HIS B O 1
ATOM 2621 N N . GLN B 1 162 ? -7.668 36.688 14.812 1 94.5 162 GLN B N 1
ATOM 2622 C CA . GLN B 1 162 ? -8.875 37.125 15.508 1 94.5 162 GLN B CA 1
ATOM 2623 C C . GLN B 1 162 ? -9.078 36.344 16.797 1 94.5 162 GLN B C 1
ATOM 2625 O O . GLN B 1 162 ? -9.156 35.125 16.797 1 94.5 162 GLN B O 1
ATOM 2630 N N . SER B 1 163 ? -9.078 37 17.891 1 92 163 SER B N 1
ATOM 2631 C CA . SER B 1 163 ? -9.367 36.406 19.203 1 92 163 SER B CA 1
ATOM 2632 C C . SER B 1 163 ? -10.789 36.719 19.641 1 92 163 SER B C 1
ATOM 2634 O O . SER B 1 163 ? -11.094 37.844 20.016 1 92 163 SER B O 1
ATOM 2636 N N . SER B 1 164 ? -11.664 35.625 19.516 1 90.56 164 SER B N 1
ATOM 2637 C CA . SER B 1 164 ? -13.086 35.812 19.828 1 90.56 164 SER B CA 1
ATOM 2638 C C . SER B 1 164 ? -13.688 36.938 19.031 1 90.56 164 SER B C 1
ATOM 2640 O O . SER B 1 164 ? -14.367 37.812 19.594 1 90.56 164 SER B O 1
ATOM 2642 N N . GLY B 1 165 ? -13.258 37.031 17.781 1 89 165 GLY B N 1
ATOM 2643 C CA . GLY B 1 165 ? -13.852 38 16.875 1 89 165 GLY B CA 1
ATOM 2644 C C . GLY B 1 165 ? -13.133 39.344 16.875 1 89 165 GLY B C 1
ATOM 2645 O O . GLY B 1 165 ? -13.406 40.188 16.031 1 89 165 GLY B O 1
ATOM 2646 N N . ILE B 1 166 ? -12.227 39.594 17.797 1 87 166 ILE B N 1
ATOM 2647 C CA . ILE B 1 166 ? -11.492 40.875 17.859 1 87 166 ILE B CA 1
ATOM 2648 C C . ILE B 1 166 ? -10.258 40.781 16.953 1 87 166 ILE B C 1
ATOM 2650 O O . ILE B 1 166 ? -9.398 39.906 17.141 1 87 166 ILE B O 1
ATOM 2654 N N . SER B 1 167 ? -10.156 41.688 15.992 1 90.38 167 SER B N 1
ATOM 2655 C CA . SER B 1 167 ? -9.102 41.688 14.977 1 90.38 167 SER B CA 1
ATOM 2656 C C . SER B 1 167 ? -7.785 42.188 15.555 1 90.38 167 SER B C 1
ATOM 2658 O O . SER B 1 167 ? -7.734 43.25 16.172 1 90.38 167 SER B O 1
ATOM 2660 N N . GLY B 1 168 ? -6.742 41.375 15.312 1 87.31 168 GLY B N 1
ATOM 2661 C CA . GLY B 1 168 ? -5.41 41.812 15.68 1 87.31 168 GLY B CA 1
ATOM 2662 C C . GLY B 1 168 ? -4.906 42.938 14.789 1 87.31 168 GLY B C 1
ATOM 2663 O O . GLY B 1 168 ? -4.121 43.781 15.234 1 87.31 168 GLY B O 1
ATOM 2664 N N . LYS B 1 169 ? -5.398 42.875 13.602 1 84.62 169 LYS B N 1
ATOM 2665 C CA . LYS B 1 169 ? -4.977 43.844 12.594 1 84.62 169 LYS B CA 1
ATOM 2666 C C . LYS B 1 169 ? -5.645 45.188 12.82 1 84.62 169 LYS B C 1
ATOM 2668 O O . LYS B 1 169 ? -4.992 46.25 12.734 1 84.62 169 LYS B O 1
ATOM 2673 N N . ASN B 1 170 ? -6.957 45.188 13.195 1 83.81 170 ASN B N 1
ATOM 2674 C CA . ASN B 1 170 ? -7.746 46.406 13.117 1 83.81 170 ASN B CA 1
ATOM 2675 C C . ASN B 1 170 ? -8.328 46.781 14.477 1 83.81 170 ASN B C 1
ATOM 2677 O O . ASN B 1 170 ? -9.055 47.781 14.594 1 83.81 170 ASN B O 1
ATOM 2681 N N . HIS B 1 171 ? -8.078 46 15.523 1 79.62 171 HIS B N 1
ATOM 2682 C CA . HIS B 1 171 ? -8.727 46.312 16.797 1 79.62 171 HIS B CA 1
ATOM 2683 C C . HIS B 1 171 ? -8.312 47.688 17.312 1 79.62 171 HIS B C 1
ATOM 2685 O O . HIS B 1 171 ? -7.309 48.25 16.859 1 79.62 171 HIS B O 1
ATOM 2691 N N . ASP B 1 172 ? -9.305 48.406 18.078 1 74.06 172 ASP B N 1
ATOM 2692 C CA . ASP B 1 172 ? -9.078 49.719 18.719 1 74.06 172 ASP B CA 1
ATOM 2693 C C . ASP B 1 172 ? -9.336 49.625 20.219 1 74.06 172 ASP B C 1
ATOM 2695 O O . ASP B 1 172 ? -9.969 48.688 20.703 1 74.06 172 ASP B O 1
ATOM 2699 N N . HIS B 1 173 ? -8.555 50.562 21.016 1 72.75 173 HIS B N 1
ATOM 2700 C CA . HIS B 1 173 ? -8.805 50.656 22.438 1 72.75 173 HIS B CA 1
ATOM 2701 C C . HIS B 1 173 ? -9.742 51.812 22.766 1 72.75 173 HIS B C 1
ATOM 2703 O O . HIS B 1 173 ? -9.734 52.812 22.078 1 72.75 173 HIS B O 1
ATOM 2709 N N . GLU B 1 174 ? -10.812 51.719 23.594 1 63.47 174 GLU B N 1
ATOM 2710 C CA . GLU B 1 174 ? -11.75 52.781 23.984 1 63.47 174 GLU B CA 1
ATOM 2711 C C . GLU B 1 174 ? -11.086 53.781 24.922 1 63.47 174 GLU B C 1
ATOM 2713 O O . GLU B 1 174 ? -11.375 54.969 24.844 1 63.47 174 GLU B O 1
ATOM 2718 N N . GLU B 1 175 ? -10.562 53.406 25.906 1 62.16 175 GLU B N 1
ATOM 2719 C CA . GLU B 1 175 ? -10.195 54.375 26.922 1 62.16 175 GLU B CA 1
ATOM 2720 C C . GLU B 1 175 ? -8.711 54.719 26.844 1 62.16 175 GLU B C 1
ATOM 2722 O O . GLU B 1 175 ? -8.328 55.906 26.984 1 62.16 175 GLU B O 1
ATOM 2727 N N . ARG B 1 176 ? -7.719 53.844 27.141 1 62.69 176 ARG B N 1
ATOM 2728 C CA . ARG B 1 176 ? -6.289 54.125 27.234 1 62.69 176 ARG B CA 1
ATOM 2729 C C . ARG B 1 176 ? -5.516 53.406 26.125 1 62.69 176 ARG B C 1
ATOM 2731 O O . ARG B 1 176 ? -5.969 52.406 25.594 1 62.69 176 ARG B O 1
ATOM 2738 N N . VAL B 1 177 ? -4.684 54.25 25.453 1 60.81 177 VAL B N 1
ATOM 2739 C CA . VAL B 1 177 ? -3.812 53.812 24.375 1 60.81 177 VAL B CA 1
ATOM 2740 C C . VAL B 1 177 ? -2.529 53.219 24.953 1 60.81 177 VAL B C 1
ATOM 2742 O O . VAL B 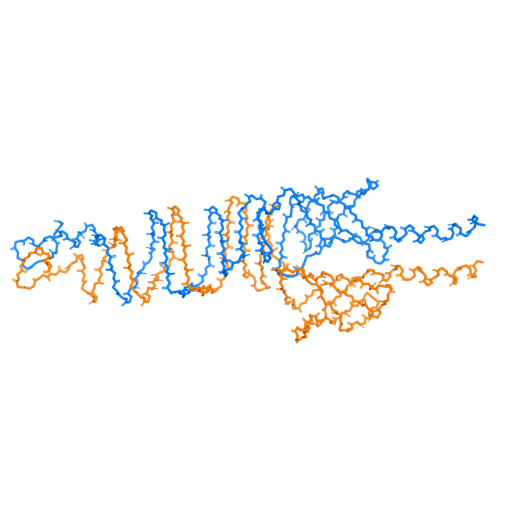1 177 ? -2.268 53.344 26.156 1 60.81 177 VAL B O 1
ATOM 2745 N N . GLY B 1 178 ? -1.896 52.219 24.609 1 57.09 178 GLY B N 1
ATOM 2746 C CA . GLY B 1 178 ? -0.576 51.719 24.953 1 57.09 178 GLY B CA 1
ATOM 2747 C C . GLY B 1 178 ? -0.316 50.312 24.406 1 57.09 178 GLY B C 1
ATOM 2748 O O . GLY B 1 178 ? -1.18 49.719 23.766 1 57.09 178 GLY B O 1
ATOM 2749 N N . LYS B 1 179 ? 0.93 50 24.547 1 59.25 179 LYS B N 1
ATOM 2750 C CA . LYS B 1 179 ? 1.348 48.625 24.219 1 59.25 179 LYS B CA 1
ATOM 2751 C C . LYS B 1 179 ? 0.634 47.625 25.109 1 59.25 179 LYS B C 1
ATOM 2753 O O . LYS B 1 179 ? 0.293 47.906 26.25 1 59.25 179 LYS B O 1
ATOM 2758 N N . PRO B 1 180 ? 0.187 46.5 24.531 1 57.09 180 PRO B N 1
ATOM 2759 C CA . PRO B 1 180 ? -0.291 45.438 25.422 1 57.09 180 PRO B CA 1
ATOM 2760 C C . PRO B 1 180 ? 0.658 45.156 26.594 1 57.09 180 PRO B C 1
ATOM 2762 O O . PRO B 1 180 ? 1.878 45.25 26.422 1 57.09 180 PRO B O 1
ATOM 2765 N N . VAL B 1 181 ? 0.294 45.406 27.875 1 50.28 181 VAL B N 1
ATOM 2766 C CA . VAL B 1 181 ? 1.078 45.062 29.047 1 50.28 181 VAL B CA 1
ATOM 2767 C C . VAL B 1 181 ? 0.63 43.688 29.594 1 50.28 181 VAL B C 1
ATOM 2769 O O . VAL B 1 181 ? -0.533 43.312 29.438 1 50.28 181 VAL B O 1
ATOM 2772 N N . PRO B 1 182 ? 1.619 43.031 30.25 1 48.94 182 PRO B N 1
ATOM 2773 C CA . PRO B 1 182 ? 1.211 41.75 30.859 1 48.94 182 PRO B CA 1
ATOM 2774 C C . PRO B 1 182 ? 0.052 41.906 31.828 1 48.94 182 PRO B C 1
ATOM 2776 O O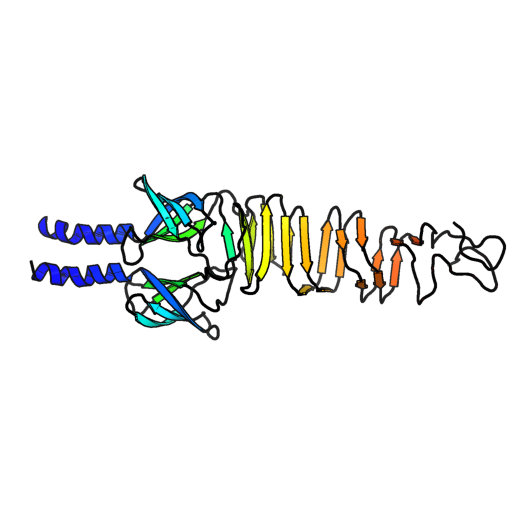 . PRO B 1 182 ? -0.088 42.969 32.469 1 48.94 182 PRO B O 1
#